Protein AF-A0A7S2JIU5-F1 (afdb_monomer_lite)

Structure (mmCIF, N/CA/C/O backbone):
data_AF-A0A7S2JIU5-F1
#
_entry.id   AF-A0A7S2JIU5-F1
#
loop_
_atom_site.group_PDB
_atom_site.id
_atom_site.type_symbol
_atom_site.label_atom_id
_atom_site.label_alt_id
_atom_site.label_comp_id
_atom_s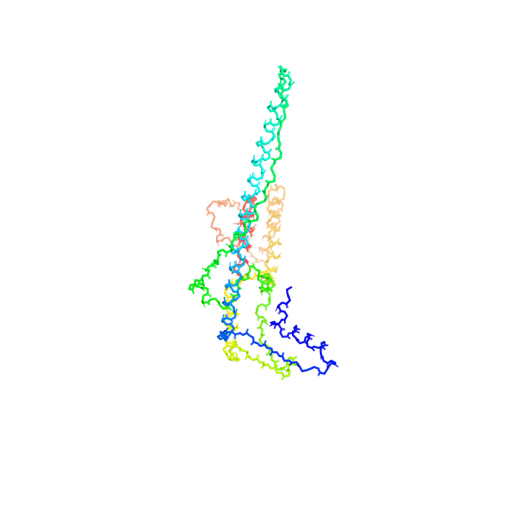ite.label_asym_id
_atom_site.label_entity_id
_atom_site.label_seq_id
_atom_site.pdbx_PDB_ins_code
_atom_site.Cartn_x
_atom_site.Cartn_y
_atom_site.Cartn_z
_atom_site.occupancy
_atom_site.B_iso_or_equiv
_atom_site.auth_seq_id
_atom_site.auth_comp_id
_atom_site.auth_asym_id
_atom_site.auth_atom_id
_atom_site.pdbx_PDB_model_num
ATOM 1 N N . PRO A 1 1 ? -0.465 -2.497 16.002 1.00 51.31 1 PRO A N 1
ATOM 2 C CA . PRO A 1 1 ? -1.568 -3.168 15.275 1.00 51.31 1 PRO A CA 1
ATOM 3 C C . PRO A 1 1 ? -1.656 -4.639 15.704 1.00 51.31 1 PRO A C 1
ATOM 5 O O . PRO A 1 1 ? -1.229 -5.542 14.991 1.00 51.31 1 PRO A O 1
ATOM 8 N N . GLU A 1 2 ? -2.151 -4.852 16.923 1.00 59.56 2 GLU A N 1
ATOM 9 C CA . GLU A 1 2 ? -2.145 -6.151 17.615 1.00 59.56 2 GLU A CA 1
ATOM 10 C C . GLU A 1 2 ? -3.069 -7.183 16.949 1.00 59.56 2 GLU A C 1
ATOM 12 O O . GLU A 1 2 ? -2.853 -8.384 17.065 1.00 59.56 2 GLU A O 1
ATOM 17 N N . MET A 1 3 ? -4.052 -6.729 16.168 1.00 79.12 3 MET A N 1
ATOM 18 C CA . MET A 1 3 ? -5.072 -7.608 15.596 1.00 79.12 3 MET A CA 1
ATOM 19 C C . MET A 1 3 ? -4.633 -8.329 14.317 1.00 79.12 3 MET A C 1
ATOM 21 O O . MET A 1 3 ? -5.208 -9.362 13.991 1.00 79.12 3 MET A O 1
ATOM 25 N N . LYS A 1 4 ? -3.604 -7.843 13.603 1.00 86.81 4 LYS A N 1
ATOM 26 C CA . LYS A 1 4 ? -3.102 -8.485 12.369 1.00 86.81 4 LYS A CA 1
ATOM 27 C C . LYS A 1 4 ? -2.598 -9.909 12.636 1.00 86.81 4 LYS A C 1
ATOM 29 O O . LYS A 1 4 ? -2.876 -10.806 11.842 1.00 86.81 4 LYS A O 1
ATOM 34 N N . ALA A 1 5 ? -1.905 -10.111 13.756 1.00 87.19 5 ALA A N 1
ATOM 35 C CA . ALA A 1 5 ? -1.299 -11.391 14.115 1.00 87.19 5 ALA A CA 1
ATOM 36 C C . ALA A 1 5 ? -2.315 -12.527 14.218 1.00 87.19 5 ALA A C 1
ATOM 38 O O . ALA A 1 5 ? -2.030 -13.657 13.831 1.00 87.19 5 ALA A O 1
ATOM 39 N N . ASN A 1 6 ? -3.539 -12.209 14.642 1.00 88.62 6 ASN A N 1
ATOM 40 C CA . ASN A 1 6 ? -4.614 -13.188 14.766 1.00 88.62 6 ASN A CA 1
ATOM 41 C C . ASN A 1 6 ? -5.085 -13.733 13.409 1.00 88.62 6 ASN A C 1
ATOM 43 O O . ASN A 1 6 ? -5.640 -14.829 13.351 1.00 88.62 6 ASN A O 1
ATOM 47 N N . TRP A 1 7 ? -4.847 -13.014 12.309 1.00 90.00 7 TRP A N 1
ATOM 48 C CA . TRP A 1 7 ? -5.290 -13.410 10.969 1.00 90.00 7 TRP A CA 1
ATOM 49 C C . TRP A 1 7 ? -4.219 -14.139 10.153 1.00 90.00 7 TRP A C 1
ATOM 51 O O . TRP A 1 7 ? -4.546 -14.743 9.131 1.00 90.00 7 TRP A O 1
ATOM 61 N N . LEU A 1 8 ? -2.957 -14.125 10.591 1.00 91.69 8 LEU A N 1
ATOM 62 C CA . LEU A 1 8 ? -1.846 -14.7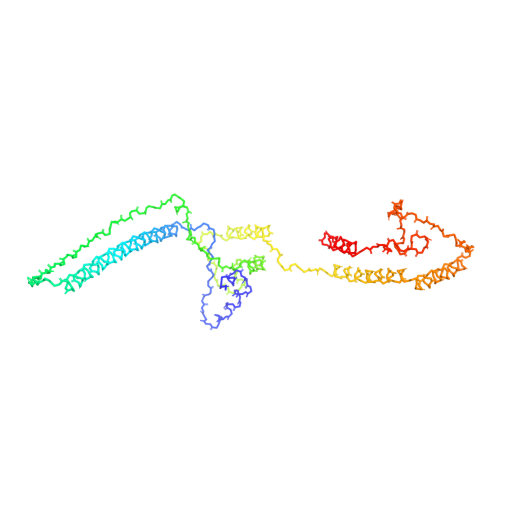61 9.883 1.00 91.69 8 LEU A CA 1
ATOM 63 C C . LEU A 1 8 ? -1.409 -16.051 10.575 1.00 91.69 8 LEU A C 1
ATOM 65 O O . LEU A 1 8 ? -0.913 -16.016 11.697 1.00 91.69 8 LEU A O 1
ATOM 69 N N . ALA A 1 9 ? -1.495 -17.178 9.866 1.00 91.94 9 ALA A N 1
ATOM 70 C CA . ALA A 1 9 ? -1.090 -18.488 10.385 1.00 91.94 9 ALA A CA 1
ATOM 71 C C . ALA A 1 9 ? 0.360 -18.512 10.904 1.00 91.94 9 ALA A C 1
ATOM 73 O O . ALA A 1 9 ? 0.642 -19.110 11.939 1.00 91.94 9 ALA A O 1
ATOM 74 N N . ALA A 1 10 ? 1.282 -17.821 10.223 1.00 91.12 10 ALA A N 1
ATOM 75 C CA . ALA A 1 10 ? 2.678 -17.730 10.651 1.00 91.12 10 ALA A CA 1
ATOM 76 C C . ALA A 1 10 ? 2.830 -17.024 12.012 1.00 91.12 10 ALA A C 1
ATOM 78 O O . ALA A 1 10 ? 3.500 -17.548 12.901 1.00 91.12 10 ALA A O 1
ATOM 79 N N . GLU A 1 11 ? 2.165 -15.876 12.195 1.00 90.69 11 GLU A N 1
ATOM 80 C CA . GLU A 1 11 ? 2.220 -15.113 13.449 1.00 90.69 11 GLU A CA 1
ATOM 81 C C . GLU A 1 11 ? 1.493 -15.864 14.582 1.00 90.69 11 GLU A C 1
ATOM 83 O O . GLU A 1 11 ? 1.980 -15.895 15.713 1.00 90.69 11 GLU A O 1
ATOM 88 N N . ARG A 1 12 ? 0.384 -16.563 14.280 1.00 91.19 12 ARG A N 1
ATOM 89 C CA . ARG A 1 12 ? -0.298 -17.442 15.247 1.00 91.19 12 ARG A CA 1
ATOM 90 C C . ARG A 1 12 ? 0.600 -18.584 15.712 1.00 91.19 12 ARG A C 1
ATOM 92 O O . ARG A 1 12 ? 0.715 -18.814 16.914 1.00 91.19 12 ARG A O 1
ATOM 99 N N . LYS A 1 13 ? 1.279 -19.269 14.791 1.00 90.44 13 LYS A N 1
ATOM 100 C CA . LYS A 1 13 ? 2.198 -20.366 15.123 1.00 90.44 13 LYS A CA 1
ATOM 101 C C . LYS A 1 13 ? 3.358 -19.895 16.005 1.00 90.44 13 LYS A C 1
ATOM 103 O O . LYS A 1 13 ? 3.706 -20.568 16.974 1.00 90.44 13 LYS A O 1
ATOM 108 N N . GLU A 1 14 ? 3.926 -18.726 15.710 1.00 90.31 14 GLU A N 1
ATOM 109 C CA . GLU A 1 14 ? 4.974 -18.118 16.538 1.00 90.31 14 GLU A CA 1
ATOM 110 C C . GLU A 1 14 ? 4.455 -17.750 17.938 1.00 90.31 14 GLU A C 1
ATOM 112 O O . GLU A 1 14 ? 5.118 -18.018 18.943 1.00 90.31 14 GLU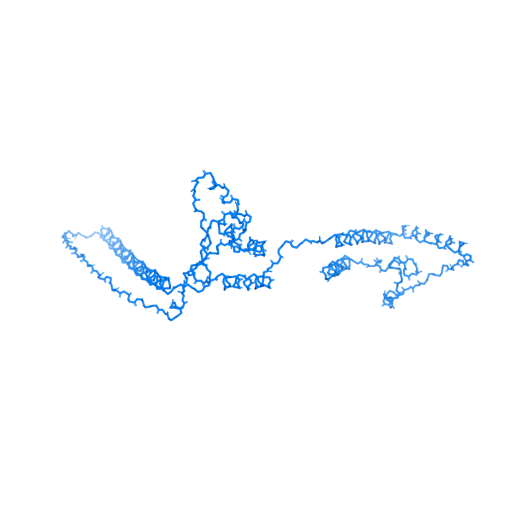 A O 1
ATOM 117 N N . ALA A 1 15 ? 3.246 -17.188 18.028 1.00 88.31 15 ALA A N 1
ATOM 118 C CA . ALA A 1 15 ? 2.618 -16.889 19.309 1.00 88.31 15 ALA A CA 1
ATOM 119 C C . ALA A 1 15 ? 2.393 -18.163 20.139 1.00 88.31 15 ALA A C 1
ATOM 121 O O . ALA A 1 15 ? 2.717 -18.180 21.326 1.00 88.31 15 ALA A O 1
ATOM 122 N N . LEU A 1 16 ? 1.917 -19.246 19.515 1.00 87.94 16 LEU A N 1
ATOM 123 C CA . LEU A 1 16 ? 1.696 -20.536 20.175 1.00 87.94 16 LEU A CA 1
ATOM 124 C C . LEU A 1 16 ? 2.987 -21.192 20.674 1.00 87.94 16 LEU A C 1
ATOM 126 O O . LEU A 1 16 ? 2.961 -21.855 21.712 1.00 87.94 16 LEU A O 1
ATOM 130 N N . ALA A 1 17 ? 4.117 -20.985 19.992 1.00 87.25 17 ALA A N 1
ATOM 131 C CA . ALA A 1 17 ? 5.406 -21.537 20.409 1.00 87.25 17 ALA A CA 1
ATOM 132 C C . ALA A 1 17 ? 5.820 -21.067 21.817 1.00 87.25 17 ALA A C 1
ATOM 134 O O . ALA A 1 17 ? 6.417 -21.832 22.574 1.00 87.25 17 ALA A O 1
ATOM 135 N N . LYS A 1 18 ? 5.426 -19.850 22.217 1.00 85.75 18 LYS A N 1
ATOM 136 C CA . LYS A 1 18 ? 5.692 -19.296 23.559 1.00 85.75 18 LYS A CA 1
ATOM 137 C C . LYS A 1 18 ? 4.944 -20.037 24.674 1.00 85.75 18 LYS A C 1
ATOM 139 O O . LYS A 1 18 ? 5.372 -19.999 25.823 1.00 85.75 18 LYS A O 1
ATOM 144 N N . PHE A 1 19 ? 3.855 -20.727 24.338 1.00 84.31 19 PHE A N 1
ATOM 145 C CA . PHE A 1 19 ? 3.012 -21.475 25.277 1.00 84.31 19 PHE A CA 1
ATOM 146 C C . PHE A 1 19 ? 3.234 -22.994 25.210 1.00 84.31 19 PHE A C 1
ATOM 148 O O . PHE A 1 19 ? 2.575 -23.746 25.922 1.00 84.31 19 PHE A O 1
ATOM 155 N N . ALA A 1 20 ? 4.166 -23.465 24.376 1.00 75.38 20 ALA A N 1
ATOM 156 C CA . ALA A 1 20 ? 4.535 -24.878 24.309 1.00 75.38 20 ALA A CA 1
ATOM 157 C C . ALA A 1 20 ? 5.123 -25.445 25.626 1.00 75.38 20 ALA A C 1
ATOM 159 O O . ALA A 1 20 ? 4.789 -26.582 25.959 1.00 75.38 20 ALA A O 1
ATOM 160 N N . PRO A 1 21 ? 5.940 -24.707 26.412 1.00 74.19 21 PRO A N 1
ATOM 161 C CA . PRO A 1 21 ? 6.558 -25.264 27.622 1.00 74.19 21 PRO A CA 1
ATOM 162 C C . PRO A 1 21 ? 5.606 -25.433 28.814 1.00 74.19 21 PRO A C 1
ATOM 164 O O . PRO A 1 21 ? 5.970 -26.061 29.802 1.00 74.19 21 PRO A O 1
ATOM 167 N N . SER A 1 22 ? 4.421 -24.826 28.772 1.00 73.06 22 SER A N 1
ATOM 168 C CA . SER A 1 22 ? 3.627 -24.534 29.970 1.00 73.06 22 SER A CA 1
ATOM 169 C C . SER A 1 22 ? 2.416 -25.445 30.186 1.00 73.06 22 SER A C 1
ATOM 171 O O . SER A 1 22 ? 1.642 -25.217 31.112 1.00 73.06 22 SER A O 1
ATOM 173 N N . GLY A 1 23 ? 2.248 -26.495 29.372 1.00 81.81 23 GLY A N 1
ATOM 174 C CA . GLY A 1 23 ? 1.181 -27.491 29.555 1.00 81.81 23 GLY A CA 1
ATOM 175 C C . GLY A 1 23 ? -0.242 -26.935 29.400 1.00 81.81 23 GLY A C 1
ATOM 176 O O . GLY A 1 23 ? -1.202 -27.574 29.827 1.00 81.81 23 GLY A O 1
ATOM 177 N N . PHE A 1 24 ? -0.397 -25.745 28.813 1.00 86.44 24 PHE A N 1
ATOM 178 C CA . PHE A 1 24 ? -1.705 -25.143 28.572 1.00 86.44 24 PHE A CA 1
ATOM 179 C C . PHE A 1 24 ? -2.415 -25.799 27.387 1.00 86.44 24 PHE A C 1
ATOM 181 O O . PHE A 1 24 ? -1.803 -26.066 26.352 1.00 86.44 24 PHE A O 1
ATOM 188 N N . LYS A 1 25 ? -3.738 -25.960 27.509 1.00 88.88 25 LYS A N 1
ATOM 189 C CA . LYS A 1 25 ? -4.613 -26.283 26.379 1.00 88.88 25 LYS A CA 1
ATOM 190 C C . LYS A 1 25 ? -4.810 -25.035 25.516 1.00 88.88 25 LYS A C 1
ATOM 192 O O . LYS A 1 25 ? -5.380 -24.040 25.966 1.00 88.88 25 LYS A O 1
ATOM 197 N N . LYS A 1 26 ? -4.375 -25.096 24.264 1.00 90.06 26 LYS A N 1
ATOM 198 C CA . LYS A 1 26 ? -4.447 -24.011 23.282 1.00 90.06 26 LYS A CA 1
ATOM 199 C C . LYS A 1 26 ? -5.743 -24.138 22.490 1.00 90.06 26 LYS A C 1
ATOM 201 O O . LYS A 1 26 ? -5.876 -25.013 21.642 1.00 90.06 26 LYS A O 1
ATOM 206 N N . THR A 1 27 ? -6.700 -23.257 22.762 1.00 90.88 27 THR A N 1
ATOM 207 C CA . THR A 1 27 ? -7.986 -23.224 22.049 1.00 90.88 27 THR A CA 1
ATOM 208 C C . THR A 1 27 ? -8.104 -21.935 21.244 1.00 90.88 27 THR A C 1
ATOM 210 O O . THR A 1 27 ? -7.972 -20.851 21.810 1.00 90.88 27 THR A O 1
ATOM 213 N N . ALA A 1 28 ? -8.366 -22.036 19.941 1.00 91.12 28 ALA A N 1
ATOM 214 C CA . ALA A 1 28 ? -8.708 -20.890 19.104 1.00 91.12 28 ALA A CA 1
ATOM 215 C C . ALA A 1 28 ? -10.224 -20.675 19.117 1.00 91.12 28 ALA A C 1
ATOM 217 O O . ALA A 1 28 ? -10.980 -21.586 18.787 1.00 91.12 28 ALA A O 1
ATOM 218 N N . MET A 1 29 ? -10.676 -19.471 19.463 1.00 90.50 29 MET A N 1
ATOM 219 C CA . MET A 1 29 ? -12.086 -19.091 19.352 1.00 90.50 29 MET A CA 1
ATOM 220 C C . MET A 1 29 ? -12.274 -18.211 18.120 1.00 90.50 29 MET A C 1
ATOM 222 O O . MET A 1 29 ? -11.677 -17.140 18.021 1.00 90.50 29 MET A O 1
ATOM 226 N N . VAL A 1 30 ? -13.108 -18.658 17.185 1.00 90.38 30 VAL A N 1
ATOM 227 C CA . VAL A 1 30 ? -13.417 -17.935 15.950 1.00 90.38 30 VAL A CA 1
ATOM 228 C C . VAL A 1 30 ? -14.796 -17.295 16.081 1.00 90.38 30 VAL A C 1
ATOM 230 O O . VAL A 1 30 ? -15.811 -17.981 16.224 1.00 90.38 30 VAL A O 1
ATOM 233 N N . LEU A 1 31 ? -14.823 -15.963 16.031 1.00 89.31 31 LEU A N 1
ATOM 234 C CA . LEU A 1 31 ? -16.038 -15.151 16.037 1.00 89.31 31 LEU A CA 1
ATOM 235 C C . LEU A 1 31 ? -16.205 -14.520 14.651 1.00 89.31 31 LEU A C 1
ATOM 237 O O . LEU A 1 31 ? -15.593 -13.497 14.350 1.00 89.31 31 LEU A O 1
ATOM 241 N N . MET A 1 32 ? -16.987 -15.163 13.783 1.00 87.56 32 MET A N 1
ATOM 242 C CA . MET A 1 32 ? -17.244 -14.692 12.422 1.00 87.56 32 MET A CA 1
ATOM 243 C C . MET A 1 32 ? -18.672 -15.036 11.990 1.00 87.56 32 MET A C 1
ATOM 245 O O . MET A 1 32 ? -19.176 -16.107 12.325 1.00 87.56 32 MET A O 1
ATOM 249 N N . GLY A 1 33 ? -19.305 -14.119 11.255 1.00 86.88 33 GLY A N 1
ATOM 250 C CA . GLY A 1 33 ? -20.694 -14.239 10.813 1.00 86.88 33 GLY A CA 1
ATOM 251 C C . GLY A 1 33 ? -21.678 -13.511 11.719 1.00 86.88 33 GLY A C 1
ATOM 252 O O . GLY A 1 33 ? -21.314 -12.553 12.406 1.00 86.88 33 GLY A O 1
ATOM 253 N N . GLU A 1 34 ? -22.937 -13.939 11.682 1.00 86.25 34 GLU A N 1
ATOM 254 C CA . GLU A 1 34 ? -23.979 -13.348 12.516 1.00 86.25 34 GLU A CA 1
ATOM 255 C C . GLU A 1 34 ? -23.802 -13.753 13.985 1.00 86.25 34 GLU A C 1
ATOM 257 O O . GLU A 1 34 ? -23.727 -14.946 14.290 1.00 86.25 34 GLU A O 1
ATOM 262 N N . PRO A 1 35 ? -23.743 -12.781 14.911 1.00 87.12 35 PRO A N 1
ATOM 263 C CA . PRO A 1 35 ? -23.592 -13.069 16.327 1.00 87.12 35 PRO A CA 1
ATOM 264 C C . PRO A 1 35 ? -24.860 -13.683 16.928 1.00 87.12 35 PRO A C 1
ATOM 266 O O . PRO A 1 35 ? -25.966 -13.489 16.423 1.00 87.12 35 PRO A O 1
ATOM 269 N N . SER A 1 36 ? -24.705 -14.358 18.068 1.00 87.38 36 SER A N 1
ATOM 270 C CA . SER A 1 36 ? -25.837 -14.887 18.834 1.00 87.38 36 SER A CA 1
ATOM 271 C C . SER A 1 36 ? -26.757 -13.772 19.345 1.00 87.38 36 SER A C 1
ATOM 273 O O . SER A 1 36 ? -26.315 -12.654 19.626 1.00 87.38 36 SER A O 1
ATOM 275 N N . ASP A 1 37 ? -28.042 -14.072 19.531 1.00 85.81 37 ASP A N 1
ATOM 276 C CA . ASP A 1 37 ? -29.022 -13.065 19.964 1.00 85.81 37 ASP A CA 1
ATOM 277 C C . ASP A 1 37 ? -28.718 -12.510 21.364 1.00 85.81 37 ASP A C 1
ATOM 279 O O . ASP A 1 37 ? -28.895 -11.319 21.617 1.00 85.81 37 ASP A O 1
ATOM 283 N N . ALA A 1 38 ? -28.136 -13.334 22.243 1.00 87.69 38 ALA A N 1
ATOM 284 C CA . ALA A 1 38 ? -27.627 -12.890 23.540 1.00 87.69 38 ALA A CA 1
ATOM 285 C C . ALA A 1 38 ? -26.535 -11.811 23.399 1.00 87.69 38 ALA A C 1
ATOM 287 O O . ALA A 1 38 ? -26.495 -10.850 24.171 1.00 87.69 38 ALA A O 1
ATOM 288 N N . TYR A 1 39 ? -25.659 -11.939 22.397 1.00 86.69 39 TYR A N 1
ATOM 289 C CA . TYR A 1 39 ? -24.643 -10.930 22.112 1.00 86.69 39 TYR A CA 1
ATOM 290 C C . TYR A 1 39 ? -25.274 -9.651 21.553 1.00 86.69 39 TYR A C 1
ATOM 292 O O . TYR A 1 39 ? -24.943 -8.563 22.025 1.00 86.69 39 TYR A O 1
ATOM 300 N N . LYS A 1 40 ? -26.227 -9.767 20.616 1.00 87.19 40 LYS A N 1
ATOM 301 C CA . LYS A 1 40 ? -26.961 -8.611 20.067 1.00 87.19 40 LYS A CA 1
ATOM 302 C C . LYS A 1 40 ? -27.644 -7.807 21.178 1.00 87.19 40 LYS A C 1
ATOM 304 O O . LYS A 1 40 ? -27.432 -6.599 21.264 1.00 87.19 40 LYS A O 1
ATOM 309 N N . ALA A 1 41 ? -28.358 -8.478 22.084 1.00 87.06 41 ALA A N 1
ATOM 310 C CA . ALA A 1 41 ? -29.020 -7.839 23.223 1.00 87.06 41 ALA A CA 1
ATOM 311 C C . ALA A 1 41 ? -28.023 -7.129 24.157 1.00 87.06 41 ALA A C 1
ATOM 313 O O . ALA A 1 41 ? -28.257 -5.995 24.583 1.00 87.06 41 ALA A O 1
ATOM 314 N N . LYS A 1 42 ? -26.867 -7.753 24.431 1.00 87.81 42 LYS A N 1
ATOM 315 C CA . LYS A 1 42 ? -25.800 -7.138 25.237 1.00 87.81 42 LYS A CA 1
ATOM 316 C C . LYS A 1 42 ? -25.258 -5.860 24.590 1.00 87.81 42 LYS A C 1
ATOM 318 O O . LYS A 1 42 ? -25.062 -4.864 25.284 1.00 87.81 42 LYS A O 1
ATOM 323 N N . ILE A 1 43 ? -25.010 -5.876 23.280 1.00 86.12 43 ILE A N 1
ATOM 324 C CA . ILE A 1 43 ? -24.502 -4.702 22.558 1.00 86.12 43 ILE A CA 1
ATOM 325 C C . ILE A 1 43 ? -25.542 -3.583 22.521 1.00 86.12 43 ILE A C 1
ATOM 327 O O . ILE A 1 43 ? -25.197 -2.441 22.817 1.00 86.12 43 ILE A O 1
ATOM 331 N N . GLN A 1 44 ? -26.809 -3.899 22.253 1.00 84.88 44 GLN A N 1
ATOM 332 C CA . GLN A 1 44 ? -27.901 -2.921 22.290 1.00 84.88 44 GLN A CA 1
ATOM 333 C C . GLN A 1 44 ? -28.033 -2.271 23.677 1.00 84.88 44 GLN A C 1
ATOM 335 O O . GLN A 1 44 ? -28.147 -1.049 23.774 1.00 84.88 44 GLN A O 1
ATOM 340 N N . GLY A 1 45 ? -27.913 -3.054 24.757 1.00 86.69 45 GLY A N 1
ATOM 341 C CA . GLY A 1 45 ? -27.882 -2.530 26.126 1.00 86.69 45 GLY A CA 1
ATOM 342 C C . GLY A 1 45 ? -26.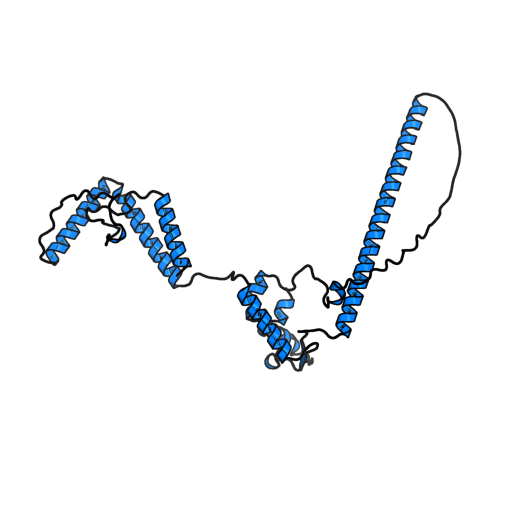701 -1.586 26.389 1.00 86.69 45 GLY A C 1
ATOM 343 O O . GLY A 1 45 ? -26.869 -0.539 27.013 1.00 86.69 45 GLY A O 1
ATOM 344 N N . LEU A 1 46 ? -25.512 -1.902 25.864 1.00 86.62 46 LEU A N 1
ATOM 345 C CA . LEU A 1 46 ? -24.337 -1.027 25.974 1.00 86.62 46 LEU A CA 1
ATOM 346 C C . LEU A 1 46 ? -24.476 0.261 25.151 1.00 86.62 46 LEU A C 1
ATOM 348 O O . LEU A 1 46 ? -24.021 1.313 25.597 1.00 86.62 46 LEU A O 1
ATOM 352 N N . ILE A 1 47 ? -25.093 0.199 23.968 1.00 85.69 47 ILE A N 1
ATOM 353 C CA . ILE A 1 47 ? -25.370 1.380 23.134 1.00 85.69 47 ILE A CA 1
ATOM 354 C C . ILE A 1 47 ? -26.358 2.306 23.850 1.00 85.69 47 ILE A C 1
ATOM 356 O O . ILE A 1 47 ? -26.106 3.508 23.937 1.00 85.69 47 ILE A O 1
ATOM 360 N N . LEU A 1 48 ? -27.427 1.751 24.431 1.00 85.19 48 LEU A N 1
ATOM 361 C CA . LEU A 1 48 ? -28.370 2.502 25.265 1.00 85.19 48 LEU A CA 1
ATOM 362 C C . LEU A 1 48 ? -27.672 3.188 26.441 1.00 85.19 48 LEU A C 1
ATOM 364 O O . LEU A 1 48 ? -27.883 4.377 26.668 1.00 85.19 48 LEU A O 1
ATOM 368 N N . ALA A 1 49 ? -26.824 2.462 27.171 1.00 86.94 49 ALA A N 1
ATOM 369 C CA . ALA A 1 49 ? -26.089 3.017 28.304 1.00 86.94 49 ALA A CA 1
ATOM 370 C C . ALA A 1 49 ? -25.134 4.148 27.877 1.00 86.94 49 ALA A C 1
ATOM 372 O O . ALA A 1 49 ? -25.108 5.200 28.510 1.00 86.94 49 ALA A O 1
ATOM 373 N N . ASP A 1 50 ? -24.398 3.974 26.773 1.00 86.31 50 ASP A N 1
ATOM 374 C CA . ASP A 1 50 ? -23.499 5.001 26.222 1.00 86.31 50 ASP A CA 1
ATOM 375 C C . ASP A 1 50 ? -24.265 6.256 25.787 1.00 86.31 50 ASP A C 1
ATOM 377 O O . ASP A 1 50 ? -23.803 7.378 25.993 1.00 86.31 50 ASP A O 1
ATOM 381 N N . LYS A 1 51 ? -25.458 6.074 25.213 1.00 84.00 51 LYS A N 1
ATOM 382 C CA . LYS A 1 51 ? -26.350 7.170 24.837 1.00 84.00 51 LYS A CA 1
ATOM 383 C C . LYS A 1 51 ? -26.887 7.928 26.038 1.00 84.00 51 LYS A C 1
ATOM 385 O O . LYS A 1 51 ? -26.811 9.155 26.037 1.00 84.00 51 LYS A O 1
ATOM 390 N N . LYS A 1 52 ? -27.384 7.218 27.054 1.00 87.38 52 LYS A N 1
ATOM 391 C CA . LYS A 1 52 ? -27.833 7.830 28.312 1.00 87.38 52 LYS A CA 1
ATOM 392 C C . LYS A 1 52 ? -26.695 8.615 28.961 1.00 87.38 52 LYS A C 1
ATOM 394 O O . LYS A 1 52 ? -26.846 9.807 29.196 1.00 87.38 52 LYS A O 1
ATOM 399 N N . ALA A 1 53 ? -25.511 8.013 29.081 1.00 86.50 53 ALA A N 1
ATOM 400 C CA . ALA A 1 53 ? -24.331 8.679 29.630 1.00 86.50 53 ALA A CA 1
ATOM 401 C C . ALA A 1 53 ? -23.905 9.919 28.819 1.00 86.50 53 ALA A C 1
ATOM 403 O O . ALA A 1 53 ? -23.531 10.940 29.395 1.00 86.50 53 ALA A O 1
ATOM 404 N N . LYS A 1 54 ? -23.976 9.876 27.481 1.00 86.50 54 LYS A N 1
ATOM 405 C CA . LYS A 1 54 ? -23.696 11.045 26.626 1.00 86.50 54 LYS A CA 1
ATOM 406 C C . LYS A 1 54 ? -24.746 12.142 26.773 1.00 86.50 54 LYS A C 1
ATOM 408 O O . LYS A 1 54 ? -24.374 13.315 26.789 1.00 86.50 54 LYS A O 1
ATOM 413 N N . ALA A 1 55 ? -26.023 11.782 26.876 1.00 84.69 55 ALA A N 1
ATOM 414 C CA . ALA A 1 55 ? -27.111 12.731 27.082 1.00 84.69 55 ALA A CA 1
ATOM 415 C C . ALA A 1 55 ? -26.992 13.411 28.456 1.00 84.69 55 ALA A C 1
ATOM 417 O O . ALA A 1 55 ? -27.011 14.639 28.527 1.00 84.69 55 ALA A O 1
ATOM 418 N N . GLU A 1 56 ? -26.741 12.639 29.513 1.00 88.50 56 GLU A N 1
ATOM 419 C CA . GLU A 1 56 ? -26.476 13.142 30.866 1.00 88.50 56 GLU A CA 1
ATOM 420 C C . GLU A 1 56 ? -25.220 14.022 30.913 1.00 88.50 56 GLU A C 1
ATOM 422 O O . GLU A 1 56 ? -25.245 15.114 31.479 1.00 88.50 56 GLU A O 1
ATOM 427 N N . ALA A 1 57 ? -24.120 13.614 30.270 1.00 86.00 57 ALA A N 1
ATOM 428 C CA . ALA A 1 57 ? -22.900 14.417 30.208 1.00 86.00 57 ALA A CA 1
ATOM 429 C C . ALA A 1 57 ? -23.103 15.730 29.433 1.00 86.00 57 ALA A C 1
ATOM 431 O O . ALA A 1 57 ? -22.568 16.770 29.827 1.00 86.00 57 ALA A O 1
ATOM 432 N N . ALA A 1 58 ? -23.883 15.710 28.348 1.00 88.38 58 ALA A N 1
ATOM 433 C CA . ALA A 1 58 ? -24.234 16.909 27.593 1.00 88.38 58 ALA A CA 1
ATOM 434 C C . ALA A 1 58 ? -25.144 17.843 28.404 1.00 88.38 58 ALA A C 1
ATOM 436 O O . ALA A 1 58 ? -24.901 19.051 28.415 1.00 88.38 58 ALA A O 1
ATOM 437 N N . ALA A 1 59 ? -26.134 17.297 29.116 1.00 86.25 59 ALA A N 1
ATOM 438 C CA . ALA A 1 59 ? -26.997 18.049 30.023 1.00 86.25 59 ALA A CA 1
ATOM 4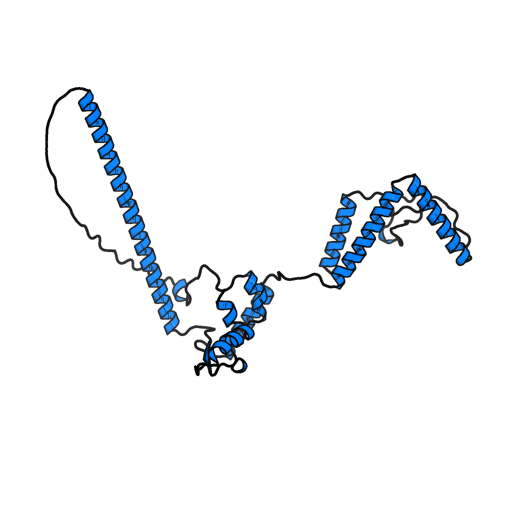39 C C . ALA A 1 59 ? -26.180 18.682 31.159 1.00 86.25 59 ALA A C 1
ATOM 441 O O . ALA A 1 59 ? -26.232 19.894 31.352 1.00 86.25 59 ALA A O 1
ATOM 442 N N . LYS A 1 60 ? -25.307 17.904 31.812 1.00 89.38 60 LYS A N 1
ATOM 443 C CA . LYS A 1 60 ? -24.399 18.398 32.855 1.00 89.38 60 LYS A CA 1
ATOM 444 C C . LYS A 1 60 ? -23.465 19.489 32.330 1.00 89.38 60 LYS A C 1
ATOM 446 O O . LYS A 1 60 ? -23.232 20.480 33.013 1.00 89.38 60 LYS A O 1
ATOM 451 N N . LYS A 1 61 ? -22.934 19.347 31.110 1.00 88.00 61 LYS A N 1
ATOM 452 C CA . LYS A 1 61 ? -22.077 20.371 30.488 1.00 88.00 61 LYS A CA 1
ATOM 453 C C . LYS A 1 61 ? -22.844 21.663 30.197 1.00 88.00 61 LYS A C 1
ATOM 455 O O . LYS A 1 61 ? -22.296 22.734 30.441 1.00 88.00 61 LYS A O 1
ATOM 460 N N . LYS A 1 62 ? -24.086 21.572 29.711 1.00 87.75 62 LYS A N 1
ATOM 461 C CA . LYS A 1 62 ? -24.956 22.741 29.500 1.00 87.75 62 LYS A CA 1
ATOM 462 C C . LYS A 1 62 ? -25.292 23.432 30.821 1.00 87.75 62 LYS A C 1
ATOM 464 O O . LYS A 1 62 ? -25.080 24.635 30.919 1.00 87.75 62 LYS A O 1
ATOM 469 N N . ALA A 1 63 ? -25.680 22.670 31.845 1.00 89.50 63 ALA A N 1
ATOM 470 C CA . ALA A 1 63 ? -25.950 23.195 33.183 1.00 89.50 63 ALA A CA 1
ATOM 471 C C . ALA A 1 63 ? -24.724 23.917 33.773 1.00 89.50 63 ALA A C 1
ATOM 473 O O . ALA A 1 63 ? -24.823 25.070 34.184 1.00 89.50 63 ALA A O 1
ATOM 474 N N . MET A 1 64 ? -23.535 23.302 33.708 1.00 84.56 64 MET A N 1
ATOM 475 C CA . MET A 1 64 ? -22.286 23.937 34.154 1.00 84.56 64 MET A CA 1
ATOM 476 C C . MET A 1 64 ? -21.935 25.200 33.343 1.00 84.56 64 MET A C 1
ATOM 478 O O . MET A 1 64 ? -21.378 26.154 33.886 1.00 84.56 64 MET A O 1
ATOM 482 N N . GLU A 1 65 ? -22.230 25.238 32.039 1.00 86.94 65 GLU A N 1
ATOM 483 C CA . GLU A 1 65 ? -21.980 26.421 31.207 1.00 86.94 65 GLU A CA 1
ATOM 484 C C . GLU A 1 65 ? -22.945 27.574 31.528 1.00 86.94 65 GLU A C 1
ATOM 486 O O . GLU A 1 65 ? -22.521 28.733 31.566 1.00 86.94 65 GLU A O 1
ATOM 491 N N . GLU A 1 66 ? -24.217 27.270 31.780 1.00 87.94 66 GLU A N 1
ATOM 492 C CA . GLU A 1 66 ? -25.232 28.241 32.198 1.00 87.94 66 GLU A CA 1
ATOM 493 C C . GLU A 1 66 ? -24.951 28.792 33.596 1.00 87.94 66 GLU A C 1
ATOM 495 O O . GLU A 1 66 ? -24.993 30.008 33.795 1.00 87.94 66 GLU A O 1
ATOM 500 N N . GLU A 1 67 ? -24.569 27.933 34.541 1.00 90.38 67 GLU A N 1
ATOM 501 C CA . GLU A 1 67 ? -24.161 28.351 35.881 1.00 90.38 67 GLU A CA 1
ATOM 502 C C . GLU A 1 67 ? -22.933 29.271 35.822 1.00 90.38 67 GLU A C 1
ATOM 504 O O . GLU A 1 67 ? -22.922 30.357 36.409 1.00 90.38 67 GLU A O 1
ATOM 509 N N . ARG A 1 68 ? -21.926 28.917 35.011 1.00 89.75 68 ARG A N 1
ATOM 510 C CA . ARG A 1 68 ? -20.748 29.768 34.788 1.00 89.75 68 ARG A CA 1
ATOM 511 C C . ARG A 1 68 ? -21.120 31.125 34.180 1.00 89.75 68 ARG A C 1
ATOM 513 O O . ARG A 1 68 ? -20.528 32.135 34.560 1.00 89.75 68 ARG A O 1
ATOM 520 N N . LYS A 1 69 ? -22.082 31.181 33.247 1.00 91.81 69 LYS A N 1
ATOM 521 C CA . LYS A 1 69 ? -22.576 32.449 32.670 1.00 91.81 69 LYS A CA 1
ATOM 522 C C . LYS A 1 69 ? -23.257 33.318 33.732 1.00 91.81 69 LYS A C 1
ATOM 524 O O . LYS A 1 69 ? -22.921 34.499 33.824 1.00 91.81 69 LYS A O 1
ATOM 529 N N . LYS A 1 70 ? -24.119 32.734 34.573 1.00 92.06 70 LYS A N 1
ATOM 530 C CA . LYS A 1 70 ? -24.788 33.437 35.684 1.00 92.06 70 LYS A CA 1
ATOM 531 C C . LYS A 1 70 ? -23.777 34.002 36.693 1.00 92.06 70 LYS A C 1
ATOM 533 O O . LYS A 1 70 ? -23.837 35.188 37.009 1.00 92.06 70 LYS A O 1
ATOM 538 N N . GLN A 1 71 ? -22.781 33.211 37.107 1.00 86.56 71 GLN A N 1
ATOM 539 C CA . GLN A 1 71 ? -21.734 33.664 38.037 1.00 86.56 71 GLN A CA 1
ATOM 540 C C . GLN A 1 71 ? -20.880 34.813 37.467 1.00 86.56 71 GLN A C 1
ATOM 542 O O . GLN A 1 71 ? -20.486 35.726 38.197 1.00 86.56 71 GLN A O 1
ATOM 547 N N . VAL A 1 72 ? -20.584 34.800 36.162 1.00 86.56 72 VAL A N 1
ATOM 548 C CA . VAL A 1 72 ? -19.847 35.893 35.501 1.00 86.56 72 VAL A CA 1
ATOM 549 C C . VAL A 1 72 ? -20.691 37.168 35.425 1.00 86.56 72 VAL A C 1
ATOM 551 O O . VAL A 1 72 ? -20.162 38.257 35.659 1.00 86.56 72 VAL A O 1
ATOM 554 N N . GLU A 1 73 ? -21.989 37.058 35.135 1.00 88.94 73 GLU A N 1
ATOM 555 C CA . GLU A 1 73 ? -22.892 38.212 35.099 1.00 88.94 73 GLU A CA 1
ATOM 556 C C . GLU A 1 73 ? -23.081 38.833 36.491 1.00 88.94 73 GLU A C 1
ATOM 558 O O . GLU A 1 73 ? -22.999 40.053 36.637 1.00 88.94 73 GLU A O 1
ATOM 563 N N . GLU A 1 74 ? -23.241 38.009 37.529 1.00 89.25 74 GLU A N 1
ATOM 564 C CA . GLU A 1 74 ? -23.348 38.474 38.914 1.00 89.25 74 GLU A CA 1
ATOM 565 C C . GLU A 1 74 ? -22.057 39.168 39.378 1.00 89.25 74 GLU A C 1
ATOM 567 O O . GLU A 1 74 ? -22.104 40.271 39.927 1.00 89.25 74 GLU A O 1
ATOM 572 N N . ARG A 1 75 ? -20.881 38.592 39.080 1.00 87.88 75 ARG A N 1
ATOM 573 C CA . ARG A 1 75 ? -19.585 39.243 39.352 1.00 87.88 75 ARG A CA 1
ATOM 574 C C . ARG A 1 75 ? -19.434 40.566 38.601 1.00 87.88 75 ARG A C 1
ATOM 576 O O . ARG A 1 75 ? -18.875 41.510 39.155 1.00 87.88 75 ARG A O 1
ATOM 583 N N . ARG A 1 76 ? -19.941 40.663 37.367 1.00 88.25 76 ARG A N 1
ATOM 584 C CA . ARG A 1 76 ? -19.918 41.905 36.580 1.00 88.25 76 ARG A CA 1
ATOM 585 C C . ARG A 1 76 ? -20.830 42.976 37.183 1.00 88.25 76 ARG A C 1
ATOM 587 O O . ARG A 1 76 ? -20.397 44.122 37.273 1.00 88.25 76 ARG A O 1
ATOM 594 N N . LYS A 1 77 ? -22.037 42.611 37.633 1.00 89.75 77 LYS A N 1
ATOM 595 C CA . LYS A 1 77 ? -22.960 43.527 38.330 1.00 89.75 77 LYS A CA 1
ATOM 596 C C . LYS A 1 77 ? -22.357 44.030 39.644 1.00 89.75 77 LYS A C 1
ATOM 598 O O . LYS A 1 77 ? -22.256 45.239 39.825 1.00 89.75 77 LYS A O 1
ATOM 603 N N . LYS A 1 78 ? -21.818 43.131 40.479 1.00 88.25 78 LYS A N 1
ATOM 604 C CA . LYS A 1 78 ? -21.117 43.501 41.726 1.00 88.25 78 LYS A CA 1
ATOM 605 C C . LYS A 1 78 ? -19.905 44.405 41.472 1.00 88.25 78 LYS A C 1
ATOM 607 O O . LYS A 1 78 ? -19.691 45.368 42.203 1.00 88.25 78 LYS A O 1
ATOM 612 N N . ALA A 1 79 ? -19.126 44.148 40.418 1.00 82.88 79 ALA A N 1
ATOM 613 C CA . ALA A 1 79 ? -18.001 45.007 40.043 1.00 82.88 79 ALA A CA 1
ATOM 614 C C . ALA A 1 79 ? -18.449 46.398 39.553 1.00 82.88 79 ALA A C 1
ATOM 616 O O . ALA A 1 79 ? -17.790 47.395 39.851 1.00 82.88 79 ALA A O 1
ATOM 617 N N . GLU A 1 80 ? -19.563 46.493 38.819 1.00 81.88 80 GLU A N 1
ATOM 618 C CA . GLU A 1 80 ? -20.124 47.775 38.376 1.00 81.88 80 GLU A CA 1
ATOM 619 C C . GLU A 1 80 ? -20.696 48.584 39.549 1.00 81.88 80 GLU A C 1
ATOM 621 O O . GLU A 1 80 ? -20.449 49.789 39.637 1.00 81.88 80 GLU A O 1
ATOM 626 N N . GLU A 1 81 ? -21.395 47.933 40.478 1.00 81.25 81 GLU A N 1
ATOM 627 C CA . GLU A 1 81 ? -21.899 48.553 41.708 1.00 81.25 81 GLU A CA 1
ATOM 628 C C . GLU A 1 81 ? -20.763 49.024 42.618 1.00 81.25 81 GLU A C 1
ATOM 630 O O . GLU A 1 81 ? -20.780 50.174 43.054 1.00 81.25 81 GLU A O 1
ATOM 635 N N . ALA A 1 82 ? -19.717 48.214 42.815 1.00 81.69 82 ALA A N 1
ATOM 636 C CA . ALA A 1 82 ? -18.519 48.628 43.547 1.00 81.69 82 ALA A CA 1
ATOM 637 C C . ALA A 1 82 ? -17.829 49.832 42.880 1.00 81.69 82 ALA A C 1
ATOM 639 O O . ALA A 1 82 ? -17.379 50.754 43.563 1.00 81.69 82 ALA A O 1
ATOM 640 N N . ARG A 1 83 ? -17.797 49.881 41.540 1.00 79.38 83 ARG A N 1
ATOM 641 C CA . ARG A 1 83 ? -17.230 51.012 40.789 1.00 79.38 83 ARG A CA 1
ATOM 642 C C . ARG A 1 83 ? -18.098 52.272 40.886 1.00 79.38 83 ARG A C 1
ATOM 644 O O . ARG A 1 83 ? -17.547 53.368 40.974 1.00 79.38 83 ARG A O 1
ATOM 651 N N . LYS A 1 84 ? -19.432 52.145 40.910 1.00 77.94 84 LYS A N 1
ATOM 652 C CA . LYS A 1 84 ? -20.367 53.263 41.160 1.00 77.94 84 LYS A CA 1
ATOM 653 C C . LYS A 1 84 ? -20.295 53.754 42.610 1.00 77.94 84 LYS A C 1
ATOM 655 O O . LYS A 1 84 ? -20.279 54.962 42.823 1.00 77.94 84 LYS A O 1
ATOM 660 N N . GLY A 1 85 ? -20.181 52.850 43.583 1.00 74.31 85 GLY A N 1
ATOM 661 C CA . GLY A 1 85 ? -19.989 53.174 45.001 1.00 74.31 85 GLY A CA 1
ATOM 662 C C . GLY A 1 85 ? -18.655 53.872 45.274 1.00 74.31 85 GLY A C 1
ATOM 663 O O . GLY A 1 85 ? -18.622 54.875 45.982 1.00 74.31 85 GLY A O 1
ATOM 664 N N . ALA A 1 86 ? -17.567 53.425 44.638 1.00 70.06 86 ALA A N 1
ATOM 665 C CA . ALA A 1 86 ? -16.270 54.105 44.698 1.00 70.06 86 ALA A CA 1
ATOM 666 C C . ALA A 1 86 ? -16.308 55.499 44.047 1.00 70.06 86 ALA A C 1
ATOM 668 O O . ALA A 1 86 ? -15.667 56.423 44.538 1.00 70.06 86 ALA A O 1
ATOM 669 N N . LYS A 1 87 ? -17.097 55.674 42.975 1.00 63.16 87 LYS A N 1
ATOM 670 C CA . LYS A 1 87 ? -17.294 56.981 42.334 1.00 63.16 87 LYS A CA 1
ATOM 671 C C . LYS A 1 87 ? -18.130 57.929 43.205 1.00 63.16 87 LYS A C 1
ATOM 673 O O . LYS A 1 87 ? -17.749 59.080 43.337 1.00 63.16 87 LYS A O 1
ATOM 678 N N . LYS A 1 88 ? -19.181 57.434 43.877 1.00 58.16 88 LYS A N 1
ATOM 679 C CA . LYS A 1 88 ? -19.961 58.209 44.865 1.00 58.16 88 LYS A CA 1
ATOM 680 C C . LYS A 1 88 ? -19.146 58.594 46.108 1.00 58.16 88 LYS A C 1
ATOM 682 O O . LYS A 1 88 ? -19.282 59.712 46.580 1.00 58.16 88 LYS A O 1
ATOM 687 N N . LYS A 1 89 ? -18.242 57.732 46.597 1.00 55.78 89 LYS A N 1
ATOM 688 C CA . LYS A 1 89 ? -17.314 58.088 47.693 1.00 55.78 89 LYS A CA 1
ATOM 689 C C . LYS A 1 89 ? -16.283 59.158 47.309 1.00 55.78 89 LYS A C 1
ATOM 691 O O . LYS A 1 89 ? -15.776 59.830 48.197 1.00 55.78 89 LYS A O 1
ATOM 696 N N . ASN A 1 90 ? -15.990 59.336 46.020 1.00 53.03 90 ASN A N 1
ATOM 697 C CA . ASN A 1 90 ? -15.095 60.390 45.534 1.00 53.03 90 ASN A CA 1
ATOM 698 C C . ASN A 1 90 ? -15.820 61.734 45.273 1.00 53.03 90 ASN A C 1
ATOM 700 O O . ASN A 1 90 ? -15.146 62.730 45.044 1.00 53.03 90 ASN A O 1
ATOM 704 N N . ASP A 1 91 ? -17.161 61.757 45.324 1.00 49.19 91 ASP A N 1
ATOM 705 C CA . ASP A 1 91 ? -18.026 62.945 45.157 1.00 49.19 91 ASP A CA 1
ATOM 706 C C . ASP A 1 91 ? -18.681 63.423 46.479 1.00 49.19 91 ASP A C 1
ATOM 708 O O . ASP A 1 91 ? -19.460 64.368 46.469 1.00 49.19 91 ASP A O 1
ATOM 712 N N . GLY A 1 92 ? -18.337 62.828 47.631 1.00 47.84 92 GLY A N 1
ATOM 713 C CA . GLY A 1 92 ? -18.631 63.384 48.961 1.00 47.84 92 GLY A CA 1
ATOM 714 C C . GLY A 1 92 ? -20.111 63.462 49.360 1.00 47.84 92 GLY A C 1
ATOM 715 O O . GLY A 1 92 ? -20.662 64.551 49.458 1.00 47.84 92 GLY A O 1
ATOM 716 N N . GLU A 1 93 ? -20.726 62.326 49.703 1.00 38.25 93 GLU A N 1
ATOM 717 C CA . GLU A 1 93 ? -21.938 62.292 50.541 1.00 38.25 93 GLU A CA 1
ATOM 718 C C . GLU A 1 93 ? -21.948 61.000 51.388 1.00 38.25 93 GLU A C 1
ATOM 720 O O . GLU A 1 93 ? -21.774 59.897 50.859 1.00 38.25 93 GLU A O 1
ATOM 725 N N . GLU A 1 94 ? -22.044 61.151 52.714 1.00 41.81 94 GLU A N 1
ATOM 726 C CA . GLU A 1 94 ? -21.962 60.094 53.738 1.00 41.81 94 GLU A CA 1
ATOM 727 C C . GLU A 1 94 ? -23.247 59.256 53.855 1.00 41.81 94 GLU A C 1
ATOM 729 O O . GLU A 1 94 ? -24.357 59.766 53.727 1.00 41.81 94 GLU A O 1
ATOM 734 N N . GLY A 1 95 ? -23.087 57.971 54.195 1.00 30.42 95 GLY A N 1
ATOM 735 C CA . GLY A 1 95 ? -24.172 57.095 54.648 1.00 30.42 95 GLY A CA 1
ATOM 736 C C . GLY A 1 95 ? -23.722 55.643 54.870 1.00 30.42 95 GLY A C 1
ATOM 737 O O . GLY A 1 95 ? -23.519 54.902 53.909 1.00 30.42 95 GLY A O 1
ATOM 738 N N . GLU A 1 96 ? -23.552 55.251 56.137 1.00 33.09 96 GLU A N 1
ATOM 739 C CA . GLU A 1 96 ? -23.490 53.862 56.647 1.00 33.09 96 GLU A CA 1
ATOM 740 C C . GLU A 1 96 ? -24.921 53.287 56.870 1.00 33.09 96 GLU A C 1
ATOM 742 O O . GLU A 1 96 ? -25.887 54.036 56.725 1.00 33.09 96 GLU A O 1
ATOM 747 N N . PRO A 1 97 ? -25.116 52.070 57.427 1.00 55.81 97 PRO A N 1
ATOM 748 C CA . PRO A 1 97 ? -24.728 50.712 57.001 1.00 55.81 97 PRO A CA 1
ATOM 749 C C . PRO A 1 97 ? -25.965 49.758 56.979 1.00 55.81 97 PRO A C 1
ATOM 751 O O . PRO A 1 97 ? -27.024 50.132 57.465 1.00 55.81 97 PRO A O 1
ATOM 754 N N . ALA A 1 98 ? -25.855 48.528 56.450 1.00 26.45 98 ALA A N 1
ATOM 755 C CA . ALA A 1 98 ? -26.736 47.354 56.708 1.00 26.45 98 ALA A CA 1
ATOM 756 C C . ALA A 1 98 ? -26.375 46.232 55.711 1.00 26.45 98 ALA A C 1
ATOM 758 O O . ALA A 1 98 ? -25.968 46.537 54.594 1.00 26.45 98 ALA A O 1
ATOM 759 N N . GLU A 1 99 ? -26.558 44.931 55.911 1.00 25.84 99 GLU A N 1
ATOM 760 C CA . GLU A 1 99 ? -26.786 43.987 57.016 1.00 25.84 99 GLU A CA 1
ATOM 761 C C . GLU A 1 99 ? -26.860 42.614 56.289 1.00 25.84 99 GLU A C 1
ATOM 763 O O . GLU A 1 99 ? -27.069 42.557 55.072 1.00 25.84 99 GLU A O 1
ATOM 768 N N . GLU A 1 100 ? -26.607 41.519 57.000 1.00 36.41 100 GLU A N 1
ATOM 769 C CA . GLU A 1 100 ? -26.605 40.126 56.530 1.00 36.41 100 GLU A CA 1
ATOM 770 C C . GLU A 1 100 ? -27.779 39.695 55.630 1.00 36.41 100 GLU A C 1
ATOM 772 O O . GLU A 1 100 ? -28.922 40.112 55.806 1.00 36.41 100 GLU A O 1
ATOM 777 N N . LYS A 1 101 ? -27.506 38.704 54.766 1.00 27.20 101 LYS A N 1
ATOM 778 C CA . LYS A 1 101 ? -28.456 37.615 54.495 1.00 27.20 101 LYS A CA 1
ATOM 779 C C . LYS A 1 101 ? -27.739 36.322 54.097 1.00 27.20 101 LYS A C 1
ATOM 781 O O . LYS A 1 101 ? -27.179 36.217 53.005 1.00 27.20 101 LYS A O 1
ATOM 786 N N . GLU A 1 102 ? -27.779 35.350 55.010 1.00 33.56 102 GLU A N 1
ATOM 787 C CA . GLU A 1 102 ? -27.836 33.925 54.682 1.00 33.56 102 GLU A CA 1
ATOM 788 C C . GLU A 1 102 ? -29.022 33.657 53.744 1.00 33.56 102 GLU A C 1
ATOM 790 O O . GLU A 1 102 ? -30.090 34.233 53.928 1.00 33.56 102 GLU A O 1
ATOM 795 N N . GLU A 1 103 ? -28.841 32.757 52.776 1.00 25.20 103 GLU A N 1
ATOM 796 C CA . GLU A 1 103 ? -29.721 31.596 52.567 1.00 25.20 103 GLU A CA 1
ATOM 797 C C . GLU A 1 103 ? -29.181 30.750 51.405 1.00 25.20 103 GLU A C 1
ATOM 799 O O . GLU A 1 103 ? -29.072 31.197 50.263 1.00 25.20 103 GLU A O 1
ATOM 804 N N . ALA A 1 104 ? -28.839 29.498 51.708 1.00 36.34 104 ALA A N 1
ATOM 805 C CA . ALA A 1 104 ? -28.794 28.439 50.712 1.00 36.34 104 ALA A CA 1
ATOM 806 C C . ALA A 1 104 ? -30.235 28.016 50.385 1.00 36.34 104 ALA A C 1
ATOM 808 O O . ALA A 1 104 ? -31.055 27.898 51.295 1.00 36.34 104 ALA A O 1
ATOM 809 N N . PRO A 1 105 ? -30.519 27.657 49.126 1.00 31.44 105 PRO A N 1
ATOM 810 C CA . PRO A 1 105 ? -31.072 26.320 48.930 1.00 31.44 105 PRO A CA 1
ATOM 811 C C . PRO A 1 105 ? -30.218 25.496 47.965 1.00 31.44 105 PRO A C 1
ATOM 813 O O . PRO A 1 105 ? -29.922 25.898 46.842 1.00 31.44 105 PRO A O 1
ATOM 816 N N . LYS A 1 106 ? -29.872 24.285 48.417 1.00 40.50 106 LYS A N 1
ATOM 817 C CA . LYS A 1 106 ? -29.701 23.129 47.538 1.00 40.50 106 LYS A CA 1
ATOM 818 C C . LYS A 1 106 ? -31.028 22.917 46.814 1.00 40.50 106 LYS A C 1
ATOM 820 O O . LYS A 1 106 ? -32.016 22.613 47.475 1.00 40.50 106 LYS A O 1
ATOM 825 N N . GLU A 1 107 ? -31.032 23.000 45.494 1.00 27.78 107 GLU A N 1
ATOM 826 C CA . GLU A 1 107 ? -32.101 22.421 44.689 1.00 27.78 107 GLU A CA 1
ATOM 827 C C . GLU A 1 107 ? -31.489 21.260 43.902 1.00 27.78 107 GLU A C 1
ATOM 829 O O . GLU A 1 107 ? -30.729 21.432 42.949 1.00 27.78 107 GLU A O 1
ATOM 834 N N . GLU A 1 108 ? -31.731 20.052 44.413 1.00 37.91 108 GLU A N 1
ATOM 835 C CA . GLU A 1 108 ? -31.579 18.808 43.670 1.00 37.91 108 GLU A CA 1
ATOM 836 C C . GLU A 1 108 ? -32.585 18.842 42.512 1.00 37.91 108 GLU A C 1
ATOM 838 O O . GLU A 1 108 ? -33.710 18.354 42.632 1.00 37.91 108 GLU A O 1
ATOM 843 N N . GLU A 1 109 ? -32.199 19.428 41.378 1.00 35.56 109 GLU A N 1
ATOM 844 C CA . GLU A 1 109 ? -32.898 19.163 40.125 1.00 35.56 109 GLU A CA 1
ATOM 845 C C . GLU A 1 109 ? -32.656 17.697 39.775 1.00 35.56 109 GLU A C 1
ATOM 847 O O . GLU A 1 109 ? -31.578 17.279 39.340 1.00 35.56 109 GLU A O 1
ATOM 852 N N . LYS A 1 110 ? -33.692 16.902 40.058 1.00 35.22 110 LYS A N 1
ATOM 853 C CA . LYS A 1 110 ? -33.885 15.550 39.556 1.00 35.22 110 LYS A CA 1
ATOM 854 C C . LYS A 1 110 ? -33.402 15.506 38.115 1.00 35.22 110 LYS A C 1
ATOM 856 O O . LYS A 1 110 ? -33.951 16.192 37.259 1.00 35.22 110 LYS A O 1
ATOM 861 N N . ALA A 1 111 ? -32.395 14.673 37.875 1.00 35.66 111 ALA A N 1
ATOM 862 C CA . ALA A 1 111 ? -32.080 14.198 36.546 1.00 35.66 111 ALA A CA 1
ATOM 863 C C . ALA A 1 111 ? -33.380 13.638 35.958 1.00 35.66 111 ALA A C 1
ATOM 865 O O . ALA A 1 111 ? -33.822 12.556 36.344 1.00 35.66 111 ALA A O 1
ATOM 866 N N . GLU A 1 112 ? -34.034 14.424 35.100 1.00 40.22 112 GLU A N 1
ATOM 867 C CA . GLU A 1 112 ? -35.089 13.927 34.237 1.00 40.22 112 GLU A CA 1
ATOM 868 C C . GLU A 1 112 ? -34.500 12.722 33.525 1.00 40.22 112 GLU A C 1
ATOM 870 O O . GLU A 1 112 ? -33.469 12.807 32.854 1.00 40.22 112 GLU A O 1
ATOM 875 N N . GLU A 1 113 ? -35.103 11.571 33.782 1.00 43.53 113 GLU A N 1
ATOM 876 C CA . GLU A 1 113 ? -34.690 10.299 33.235 1.00 43.53 113 GLU A CA 1
ATOM 877 C C . GLU A 1 113 ? -34.866 10.402 31.716 1.00 43.53 113 GLU A C 1
ATOM 879 O O . GLU A 1 113 ? -35.967 10.265 31.187 1.00 43.53 113 GLU A O 1
ATOM 884 N N . ILE A 1 114 ? -33.790 10.759 31.006 1.00 47.03 114 ILE A N 1
ATOM 885 C CA . ILE A 1 114 ? -33.815 10.914 29.554 1.00 47.03 114 ILE A CA 1
ATOM 886 C C . ILE A 1 114 ? -34.065 9.516 28.989 1.00 47.03 114 ILE A C 1
ATOM 888 O O . ILE A 1 114 ? -33.159 8.678 28.901 1.00 47.03 114 ILE A O 1
ATOM 892 N N . VAL A 1 115 ? -35.319 9.246 28.632 1.00 45.50 115 VAL A N 1
ATOM 893 C CA . VAL A 1 115 ? -35.731 8.021 27.949 1.00 45.50 115 VAL A CA 1
ATOM 894 C C . VAL A 1 115 ? -35.188 8.093 26.526 1.00 45.50 115 VAL A C 1
ATOM 896 O O . VAL A 1 115 ? -35.851 8.527 25.589 1.00 45.50 115 VAL A O 1
ATOM 899 N N . VAL A 1 116 ? -33.916 7.731 26.369 1.00 55.84 116 VAL A N 1
ATOM 900 C CA . VAL A 1 116 ? -33.311 7.542 25.055 1.00 55.84 116 VAL A CA 1
ATOM 901 C C . VAL A 1 116 ? -33.673 6.142 24.581 1.00 55.84 116 VAL A C 1
ATOM 903 O O . VAL A 1 116 ? -33.125 5.154 25.070 1.00 55.84 116 VAL A O 1
ATOM 906 N N . GLU A 1 117 ? -34.610 6.058 23.644 1.00 58.34 117 GLU A N 1
ATOM 907 C CA . GLU A 1 117 ? -34.944 4.811 22.959 1.00 58.34 117 GLU A CA 1
ATOM 908 C C . GLU A 1 117 ? -33.938 4.529 21.827 1.00 58.34 117 GLU A C 1
ATOM 910 O O . GLU A 1 117 ? -33.408 5.446 21.191 1.00 58.34 117 GLU A O 1
ATOM 915 N N . LEU A 1 118 ? -33.645 3.245 21.586 1.00 57.72 118 LEU A N 1
ATOM 916 C CA . LEU A 1 118 ? -32.860 2.812 20.423 1.00 57.72 118 LEU A CA 1
ATOM 917 C C . LEU A 1 118 ? -33.630 3.147 19.146 1.00 57.72 118 LEU A C 1
ATOM 919 O O . LEU A 1 118 ? -34.785 2.736 18.997 1.00 57.72 118 LEU A O 1
ATOM 923 N N . THR A 1 119 ? -32.971 3.807 18.198 1.00 70.31 119 THR A N 1
ATOM 924 C CA . THR A 1 119 ? -33.516 3.968 16.844 1.00 70.31 119 THR A CA 1
ATOM 925 C C . THR A 1 119 ? -33.550 2.610 16.128 1.00 70.31 119 THR A C 1
ATOM 927 O O . THR A 1 119 ? -32.819 1.685 16.494 1.00 70.31 119 THR A O 1
ATOM 930 N N . GLU A 1 120 ? -34.404 2.443 15.109 1.00 63.44 120 GLU A N 1
ATOM 931 C CA . GLU A 1 120 ? -34.494 1.170 14.364 1.00 63.44 120 GLU A CA 1
ATOM 932 C C . GLU A 1 120 ? -33.152 0.756 13.743 1.00 63.44 120 GLU A C 1
ATOM 934 O O . GLU A 1 120 ? -32.798 -0.423 13.752 1.00 63.44 120 GLU A O 1
ATOM 939 N N . GLU A 1 121 ? -32.355 1.734 13.311 1.00 63.25 121 GLU A N 1
ATOM 940 C CA . GLU A 1 121 ? -30.997 1.525 12.805 1.00 63.25 121 GLU A CA 1
ATOM 941 C C . GLU A 1 121 ? -30.078 0.881 13.853 1.00 63.25 121 GLU A C 1
ATOM 943 O O . GLU A 1 121 ? -29.278 0.006 13.530 1.00 63.25 121 GLU A O 1
ATOM 948 N N . GLU A 1 122 ? -30.220 1.243 15.128 1.00 64.94 122 GLU A N 1
ATOM 949 C CA . GLU A 1 122 ? -29.383 0.726 16.216 1.00 64.94 122 GLU A CA 1
ATOM 950 C C . GLU A 1 122 ? -29.833 -0.637 16.725 1.00 64.94 122 GLU A C 1
ATOM 952 O O . GLU A 1 122 ? -29.015 -1.404 17.233 1.00 64.94 122 GLU A O 1
ATOM 957 N N . LYS A 1 123 ? -31.108 -0.988 16.532 1.00 67.12 123 LYS A N 1
ATOM 958 C CA . LYS A 1 123 ? -31.580 -2.362 16.747 1.00 67.12 123 LYS A CA 1
ATOM 959 C C . LYS A 1 123 ? -30.924 -3.328 15.754 1.00 67.12 123 LYS A C 1
ATOM 961 O O . LYS A 1 123 ? -30.643 -4.468 16.120 1.00 67.12 123 LYS A O 1
ATOM 966 N N . GLY A 1 124 ? -30.598 -2.861 14.547 1.00 71.94 124 GLY A N 1
ATOM 967 C CA . GLY A 1 124 ? -29.802 -3.610 13.569 1.00 71.94 124 GLY A CA 1
ATOM 968 C C . GLY A 1 124 ? -28.295 -3.645 13.864 1.00 71.94 124 GLY A C 1
ATOM 969 O O . GLY A 1 124 ? -27.580 -4.488 13.321 1.00 71.94 124 GLY A O 1
ATOM 970 N N . MET A 1 125 ? -27.784 -2.768 14.735 1.00 72.19 125 MET A N 1
ATOM 971 C CA . MET A 1 125 ? -26.356 -2.707 15.055 1.00 72.19 125 MET A CA 1
ATOM 972 C C . MET A 1 125 ? -25.976 -3.737 16.118 1.00 72.19 125 MET A C 1
ATOM 974 O O . MET A 1 125 ? -26.206 -3.565 17.311 1.00 72.19 125 MET A O 1
ATOM 978 N N . TRP A 1 126 ? -25.284 -4.790 15.695 1.00 79.25 126 TRP A N 1
ATOM 979 C CA . TRP A 1 126 ? -24.692 -5.777 16.604 1.00 79.25 126 TRP A CA 1
ATOM 980 C C . TRP A 1 126 ? -23.220 -5.507 16.938 1.00 79.25 126 TRP A C 1
ATOM 982 O O . TRP A 1 126 ? -22.568 -6.336 17.565 1.00 79.25 126 TRP A O 1
ATOM 992 N N . ARG A 1 127 ? -22.667 -4.359 16.525 1.00 81.62 127 ARG A N 1
ATOM 993 C CA . ARG A 1 127 ? -21.329 -3.893 16.925 1.00 81.62 127 ARG A CA 1
ATOM 994 C C . ARG A 1 127 ? -21.352 -2.395 17.198 1.00 81.62 127 ARG A C 1
ATOM 996 O O . ARG A 1 127 ? -22.033 -1.655 16.493 1.00 81.62 127 ARG A O 1
ATOM 1003 N N . LYS A 1 128 ? -20.571 -1.941 18.181 1.00 77.19 128 LYS A N 1
ATOM 1004 C CA . LYS A 1 128 ? -20.397 -0.505 18.433 1.00 77.19 128 LYS A CA 1
ATOM 1005 C C . LYS A 1 128 ? -19.554 0.093 17.294 1.00 77.19 128 LYS A C 1
ATOM 1007 O O . LYS A 1 128 ? -18.517 -0.489 16.970 1.00 77.19 128 LYS A O 1
ATOM 1012 N N . PRO A 1 129 ? -19.957 1.218 16.679 1.00 75.12 129 PRO A N 1
ATOM 1013 C CA . PRO A 1 129 ? -19.121 1.893 15.695 1.00 75.12 129 PRO A CA 1
ATOM 1014 C C . PRO A 1 129 ? -17.784 2.283 16.335 1.00 75.12 129 PRO A C 1
ATOM 1016 O O . PRO A 1 129 ? -17.760 3.011 17.329 1.00 75.12 129 PRO A O 1
ATOM 1019 N N . CYS A 1 130 ? -16.678 1.778 15.791 1.00 72.12 130 CYS A N 1
ATOM 1020 C CA . CYS A 1 130 ? -15.339 2.186 16.199 1.00 72.12 130 CYS A CA 1
ATOM 1021 C C . CYS A 1 130 ? -14.840 3.264 15.235 1.00 72.12 130 CYS A C 1
ATOM 1023 O O . CYS A 1 130 ? -14.903 3.082 14.021 1.00 72.12 130 CYS A O 1
ATOM 1025 N N . GLY A 1 131 ? -14.353 4.387 15.769 1.00 76.19 131 GLY A N 1
ATOM 1026 C CA . GLY A 1 131 ? -13.787 5.474 14.961 1.00 76.19 131 GLY A CA 1
ATOM 1027 C C . GLY A 1 131 ? -12.370 5.194 14.452 1.00 76.19 131 GLY A C 1
ATOM 1028 O O . GLY A 1 131 ? -11.862 5.954 13.635 1.00 76.19 131 GLY A O 1
ATOM 1029 N N . GLN A 1 132 ? -11.729 4.125 14.932 1.00 78.19 132 GLN A N 1
ATOM 1030 C CA . GLN A 1 132 ? -10.397 3.707 14.508 1.00 78.19 132 GLN A CA 1
ATOM 1031 C C . GLN A 1 132 ? -10.443 2.276 13.963 1.00 78.19 132 GLN A C 1
ATOM 1033 O O . GLN A 1 132 ? -11.046 1.408 14.598 1.00 78.19 132 GLN A O 1
ATOM 1038 N N . PRO A 1 133 ? -9.822 2.010 12.802 1.00 82.56 133 PRO A N 1
ATOM 1039 C CA . PRO A 1 133 ? -9.737 0.660 12.265 1.00 82.56 133 PRO A CA 1
ATOM 1040 C C . PRO A 1 133 ? -8.780 -0.207 13.099 1.00 82.56 133 PRO A C 1
ATOM 1042 O O . PRO A 1 133 ? -7.738 0.266 13.553 1.00 82.56 133 PRO A O 1
ATOM 1045 N N . ASP A 1 134 ? -9.097 -1.498 13.243 1.00 85.50 134 ASP A N 1
ATOM 1046 C CA . ASP A 1 134 ? -8.284 -2.464 14.010 1.00 85.50 134 ASP A CA 1
ATOM 1047 C C . ASP A 1 134 ? -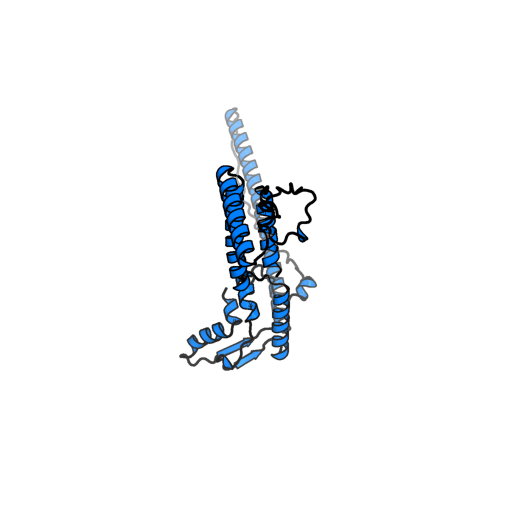6.894 -2.711 13.392 1.00 85.50 134 ASP A C 1
ATOM 1049 O O . ASP A 1 134 ? -5.926 -3.070 14.071 1.00 85.50 134 ASP A O 1
ATOM 1053 N N . VAL A 1 135 ? -6.791 -2.531 12.074 1.00 86.81 135 VAL A N 1
ATOM 1054 C CA . VAL A 1 135 ? -5.557 -2.633 11.297 1.00 86.81 135 VAL A CA 1
ATOM 1055 C C . VAL A 1 135 ? -5.479 -1.409 10.396 1.00 86.81 135 VAL A C 1
ATOM 1057 O O . VAL A 1 135 ? -6.436 -1.102 9.693 1.00 86.81 135 VAL A O 1
ATOM 1060 N N . ALA A 1 136 ? -4.340 -0.716 10.409 1.00 87.50 136 ALA A N 1
ATOM 1061 C CA . ALA A 1 136 ? -4.110 0.421 9.523 1.00 87.50 136 ALA A CA 1
ATOM 1062 C C . ALA A 1 136 ? -4.201 -0.007 8.048 1.00 87.50 136 ALA A C 1
ATOM 1064 O O . ALA A 1 136 ? -3.690 -1.069 7.688 1.00 87.50 136 ALA A O 1
ATOM 1065 N N . ASP A 1 137 ? -4.781 0.833 7.191 1.00 84.62 137 ASP A N 1
ATOM 1066 C CA . ASP A 1 137 ? -5.063 0.486 5.789 1.00 84.62 137 ASP A CA 1
ATOM 1067 C C . ASP A 1 137 ? -3.813 0.098 4.989 1.00 84.62 137 ASP A C 1
ATOM 1069 O O . ASP A 1 137 ? -3.854 -0.839 4.190 1.00 84.62 137 ASP A O 1
ATOM 1073 N N . SER A 1 138 ? -2.677 0.749 5.257 1.00 85.50 138 SER A N 1
ATOM 1074 C CA . SER A 1 138 ? -1.384 0.431 4.635 1.00 85.50 138 SER A CA 1
ATOM 1075 C C . SER A 1 138 ? -0.874 -0.965 5.004 1.00 85.50 138 SER A C 1
ATOM 1077 O O . SER A 1 138 ? -0.258 -1.653 4.193 1.00 85.50 138 SER A O 1
ATOM 1079 N N . ILE A 1 139 ? -1.148 -1.417 6.229 1.00 85.62 139 ILE A N 1
ATOM 1080 C CA . ILE A 1 139 ? -0.801 -2.761 6.702 1.00 85.62 139 ILE A CA 1
ATOM 1081 C C . ILE A 1 139 ? -1.806 -3.771 6.153 1.00 85.62 139 ILE A C 1
ATOM 1083 O O . ILE A 1 139 ? -1.418 -4.859 5.720 1.00 85.62 139 ILE A O 1
ATOM 1087 N N . LEU A 1 140 ? -3.090 -3.401 6.148 1.00 87.25 140 LEU A N 1
ATOM 1088 C CA . LEU A 1 140 ? -4.164 -4.222 5.614 1.00 87.25 140 LEU A CA 1
ATOM 1089 C C . LEU A 1 140 ? -3.882 -4.562 4.153 1.00 87.25 140 LEU A C 1
ATOM 1091 O O . LEU A 1 140 ? -3.879 -5.744 3.832 1.00 87.25 140 LEU A O 1
ATOM 1095 N N . ALA A 1 141 ? -3.536 -3.565 3.325 1.00 86.50 141 ALA A N 1
ATOM 1096 C CA . ALA A 1 141 ? -3.213 -3.704 1.900 1.00 86.50 141 ALA A CA 1
ATOM 1097 C C . ALA A 1 141 ? -2.153 -4.775 1.598 1.00 86.50 141 ALA A C 1
ATOM 1099 O O . ALA A 1 141 ? -2.217 -5.437 0.567 1.00 86.50 141 ALA A O 1
ATOM 1100 N N . LYS A 1 142 ? -1.199 -4.973 2.509 1.00 85.56 142 LYS A N 1
ATOM 1101 C CA . LYS A 1 142 ? -0.098 -5.932 2.341 1.00 85.56 142 LYS A CA 1
ATOM 1102 C C . LYS A 1 142 ? -0.444 -7.328 2.853 1.00 85.56 142 LYS A C 1
ATOM 1104 O O . LYS A 1 142 ? 0.135 -8.312 2.407 1.00 85.56 142 LYS A O 1
ATOM 1109 N N . ALA A 1 143 ? -1.342 -7.416 3.833 1.00 88.00 143 ALA A N 1
ATOM 1110 C CA . ALA A 1 143 ? -1.556 -8.634 4.608 1.00 88.00 143 ALA A CA 1
ATOM 1111 C C . ALA A 1 143 ? -2.876 -9.352 4.296 1.00 88.00 143 ALA A C 1
ATOM 1113 O O . ALA A 1 143 ? -2.932 -10.568 4.473 1.00 88.00 143 ALA A O 1
ATOM 1114 N N . TYR A 1 144 ? -3.906 -8.643 3.812 1.00 88.19 144 TYR A N 1
ATOM 1115 C CA . TYR A 1 144 ? -5.267 -9.182 3.659 1.00 88.19 144 TYR A CA 1
ATOM 1116 C C . TYR A 1 144 ? -5.324 -10.460 2.809 1.00 88.19 144 TYR A C 1
ATOM 1118 O O . TYR A 1 144 ? -6.117 -11.354 3.089 1.00 88.19 144 TYR A O 1
ATOM 1126 N N . ALA A 1 145 ? -4.467 -10.569 1.788 1.00 87.81 145 ALA A N 1
ATOM 1127 C CA . ALA A 1 145 ? -4.421 -11.721 0.890 1.00 87.81 145 ALA A CA 1
ATOM 1128 C C . ALA A 1 145 ? -3.955 -13.013 1.584 1.00 87.81 145 ALA A C 1
ATOM 1130 O O . ALA A 1 145 ? -4.280 -14.101 1.119 1.00 87.81 145 ALA A O 1
ATOM 1131 N N . ASN A 1 146 ? -3.223 -12.883 2.693 1.00 89.94 146 ASN A N 1
ATOM 1132 C CA . ASN A 1 146 ? -2.676 -13.992 3.472 1.00 89.94 146 ASN A CA 1
ATOM 1133 C C . ASN A 1 146 ? -3.522 -14.311 4.716 1.00 89.94 146 ASN A C 1
ATOM 1135 O O . ASN A 1 146 ? -3.113 -15.120 5.553 1.00 89.94 146 ASN A O 1
ATOM 1139 N N . PHE A 1 147 ? -4.676 -13.658 4.881 1.00 92.06 147 PHE A N 1
ATOM 1140 C CA . PHE A 1 147 ? -5.551 -13.910 6.019 1.00 92.06 147 PHE A CA 1
ATOM 1141 C C . PHE A 1 147 ? -6.171 -15.302 5.926 1.00 92.06 147 PHE A C 1
ATOM 1143 O O . PHE A 1 147 ? -6.662 -15.727 4.882 1.00 92.06 147 PHE A O 1
ATOM 1150 N N . SER A 1 148 ? -6.137 -16.017 7.045 1.00 92.50 148 SER A N 1
ATOM 1151 C CA . SER A 1 148 ? -6.595 -17.400 7.160 1.00 92.50 148 SER A CA 1
ATOM 1152 C C . SER A 1 148 ? -7.261 -17.628 8.509 1.00 92.50 148 SER A C 1
ATOM 1154 O O . SER A 1 148 ? -6.913 -16.979 9.501 1.00 92.50 148 SER A O 1
ATOM 1156 N N . LEU A 1 149 ? -8.203 -18.568 8.551 1.00 92.25 149 LEU A N 1
ATOM 1157 C CA . LEU A 1 149 ? -8.785 -19.034 9.805 1.00 92.25 149 LEU A CA 1
ATOM 1158 C C . LEU A 1 149 ? -7.802 -19.968 10.534 1.00 92.25 149 LEU A C 1
ATOM 1160 O O . LEU A 1 149 ? -7.011 -20.635 9.865 1.00 92.25 149 LEU A O 1
ATOM 1164 N N . PRO A 1 150 ? -7.834 -20.019 11.877 1.00 92.19 150 PRO A N 1
ATOM 1165 C CA . PRO A 1 150 ? -7.016 -20.945 12.653 1.00 92.19 150 PRO A CA 1
ATOM 1166 C C . PRO A 1 150 ? -7.309 -22.403 12.296 1.00 92.19 150 PRO A C 1
ATOM 1168 O O . PRO A 1 150 ? -8.465 -22.824 12.284 1.00 92.19 150 PRO A O 1
ATOM 1171 N N . THR A 1 151 ? -6.254 -23.179 12.070 1.00 88.75 151 THR A N 1
ATOM 1172 C CA . THR A 1 151 ? -6.333 -24.622 11.807 1.00 88.75 151 THR A CA 1
ATOM 1173 C C . THR A 1 151 ? -5.593 -25.423 12.879 1.00 88.75 151 THR A C 1
ATOM 1175 O O . THR A 1 151 ? -4.669 -24.924 13.524 1.00 88.75 151 THR A O 1
ATOM 1178 N N . ARG A 1 152 ? -5.969 -26.695 13.078 1.00 87.00 152 ARG A N 1
ATOM 1179 C CA . ARG A 1 152 ? -5.291 -27.583 14.048 1.00 87.00 152 ARG A CA 1
ATOM 1180 C C . ARG A 1 152 ? -3.811 -27.818 13.713 1.00 87.00 152 ARG A C 1
ATOM 1182 O O . ARG A 1 152 ? -3.008 -28.026 14.617 1.00 87.00 152 ARG A O 1
ATOM 1189 N N . GLU A 1 153 ? -3.432 -27.712 12.440 1.00 87.50 153 GLU A N 1
ATOM 1190 C CA . GLU A 1 153 ? -2.046 -27.854 11.965 1.00 87.50 153 GLU A CA 1
ATOM 1191 C C . GLU A 1 153 ? -1.094 -26.790 12.535 1.00 87.50 153 GLU A C 1
ATOM 1193 O O . GLU A 1 153 ? 0.115 -27.003 12.627 1.00 87.50 153 GLU A O 1
ATOM 1198 N N . GLU A 1 154 ? -1.630 -25.648 12.969 1.00 86.56 154 GLU A N 1
ATOM 1199 C CA . GLU A 1 154 ? -0.846 -24.571 13.577 1.00 86.56 154 GLU A CA 1
ATOM 1200 C C . GLU A 1 154 ? -0.437 -24.873 15.028 1.00 86.56 154 GLU A C 1
ATOM 1202 O O . GLU A 1 154 ? 0.406 -24.168 15.585 1.00 86.56 154 GLU A O 1
ATOM 1207 N N . GLY A 1 155 ? -0.989 -25.932 15.634 1.00 85.94 155 GLY A N 1
ATOM 1208 C CA . GLY A 1 155 ? -0.693 -26.352 17.006 1.00 85.94 155 GLY A CA 1
ATOM 1209 C C . GLY A 1 155 ? -1.763 -25.975 18.035 1.00 85.94 155 GLY A C 1
ATOM 1210 O O . GLY A 1 155 ? -1.457 -25.955 19.234 1.00 85.94 155 GLY A O 1
ATOM 1211 N N . PHE A 1 156 ? -2.984 -25.668 17.581 1.00 89.44 156 PHE A N 1
ATOM 1212 C CA . PHE A 1 156 ? -4.172 -25.549 18.429 1.00 89.44 156 PHE A CA 1
ATOM 1213 C C . PHE A 1 156 ? -4.739 -26.935 18.752 1.00 89.44 156 PHE A C 1
ATOM 1215 O O . PHE A 1 156 ? -4.924 -27.757 17.856 1.00 89.44 156 PHE A O 1
ATOM 1222 N N . ASP A 1 157 ? -5.060 -27.163 20.022 1.00 88.88 157 ASP A N 1
ATOM 1223 C CA . ASP A 1 157 ? -5.708 -28.390 20.485 1.00 88.88 157 ASP A CA 1
ATOM 1224 C C . ASP A 1 157 ? -7.188 -28.414 20.063 1.00 88.88 157 ASP A C 1
ATOM 1226 O O . ASP A 1 157 ? -7.694 -29.439 19.610 1.00 88.88 157 ASP A O 1
ATOM 1230 N N . ASP A 1 158 ? -7.868 -27.263 20.135 1.00 89.88 158 ASP A N 1
ATOM 1231 C CA . ASP A 1 158 ? -9.260 -27.097 19.706 1.00 89.88 158 ASP A CA 1
ATOM 1232 C C . ASP A 1 158 ? -9.486 -25.782 18.949 1.00 89.88 158 ASP A C 1
ATOM 1234 O O . ASP A 1 158 ? -8.889 -24.750 19.260 1.00 89.88 158 ASP A O 1
ATOM 1238 N N . VAL A 1 159 ? -10.397 -25.816 17.973 1.00 92.00 159 VAL A N 1
ATOM 1239 C CA . VAL A 1 159 ? -10.883 -24.635 17.248 1.00 92.00 159 VAL A CA 1
ATOM 1240 C C . VAL A 1 159 ? -12.396 -24.578 17.423 1.00 92.00 159 VAL A C 1
ATOM 1242 O O . VAL A 1 159 ? -13.113 -25.472 16.980 1.00 92.00 159 VAL A O 1
ATOM 1245 N N . VAL A 1 160 ? -12.877 -23.547 18.115 1.00 92.19 160 VAL A N 1
ATOM 1246 C CA . VAL A 1 160 ? -14.286 -23.374 18.477 1.00 92.19 160 VAL A CA 1
ATOM 1247 C C . VAL A 1 160 ? -14.869 -22.210 17.693 1.00 92.19 160 VAL A C 1
ATOM 1249 O O . VAL A 1 160 ? -14.431 -21.069 17.829 1.00 92.19 160 VAL A O 1
ATOM 1252 N N . PHE A 1 161 ? -15.900 -22.497 16.909 1.00 90.44 161 PHE A N 1
ATOM 1253 C CA . PHE A 1 161 ? -16.672 -21.498 16.185 1.00 90.44 161 PHE A CA 1
ATOM 1254 C C . PHE A 1 161 ? -17.858 -21.044 17.042 1.00 90.44 161 PHE A C 1
ATOM 1256 O O . PHE A 1 161 ? -18.727 -21.844 17.377 1.00 90.44 161 PHE A O 1
ATOM 1263 N N . VAL A 1 162 ? -17.866 -19.771 17.445 1.00 88.62 162 VAL A N 1
ATOM 1264 C CA . VAL A 1 162 ? -18.796 -19.252 18.472 1.00 88.62 162 VAL A CA 1
ATOM 1265 C C . VAL A 1 162 ? -20.103 -18.725 17.875 1.00 88.62 162 VAL A C 1
ATOM 1267 O O . VAL A 1 162 ? -21.138 -18.751 18.535 1.00 88.62 162 VAL A O 1
ATOM 1270 N N . TRP A 1 163 ? -20.051 -18.195 16.653 1.00 88.75 163 TRP A N 1
ATOM 1271 C CA . TRP A 1 163 ? -21.182 -17.523 16.005 1.00 88.75 163 TRP A CA 1
ATOM 1272 C C . TRP A 1 163 ? -21.803 -18.392 14.919 1.00 88.75 163 TRP A C 1
ATOM 1274 O O . TRP A 1 163 ? -22.895 -18.919 15.103 1.00 88.75 163 TRP A O 1
ATOM 1284 N N . GLN A 1 164 ? -21.087 -18.592 13.817 1.00 88.12 164 GLN A N 1
ATOM 1285 C CA . GLN A 1 164 ? -21.493 -19.490 12.741 1.00 88.12 164 GLN A CA 1
ATOM 1286 C C . GLN A 1 164 ? -20.449 -20.581 12.532 1.00 88.12 164 GLN A C 1
ATOM 1288 O O . GLN A 1 164 ? -19.296 -20.422 12.925 1.00 88.12 164 GLN A O 1
ATOM 1293 N N . GLY A 1 165 ? -20.859 -21.690 11.913 1.00 90.56 165 GLY A N 1
ATOM 1294 C CA . GLY A 1 165 ? -19.981 -22.828 11.652 1.00 90.56 165 GLY A CA 1
ATOM 1295 C C . GLY A 1 165 ? -18.824 -22.514 10.696 1.00 90.56 165 GLY A C 1
ATOM 1296 O O . GLY A 1 165 ? -18.807 -21.498 9.999 1.00 90.56 165 GLY A O 1
ATOM 1297 N N . GLU A 1 166 ? -17.871 -23.442 10.627 1.00 89.94 166 GLU A N 1
ATOM 1298 C CA . GLU A 1 166 ? -16.631 -23.307 9.851 1.00 89.94 166 GLU A CA 1
ATOM 1299 C C . GLU A 1 166 ? -16.856 -22.989 8.367 1.00 89.94 166 GLU A C 1
ATOM 1301 O O . GLU A 1 166 ? -16.145 -22.157 7.801 1.00 89.94 166 GLU A O 1
ATOM 1306 N N . ALA A 1 167 ? -17.853 -23.617 7.737 1.00 90.31 167 ALA A N 1
ATOM 1307 C CA . ALA A 1 167 ? -18.145 -23.424 6.318 1.00 90.31 167 ALA A CA 1
ATOM 1308 C C . ALA A 1 167 ? -18.591 -21.984 6.007 1.00 90.31 167 ALA A C 1
ATOM 1310 O O . ALA A 1 167 ? -18.089 -21.368 5.065 1.00 90.31 167 ALA A O 1
ATOM 1311 N N . GLU A 1 168 ? -19.482 -21.426 6.830 1.00 91.69 168 GLU A N 1
ATOM 1312 C CA . GLU A 1 168 ? -19.993 -20.061 6.669 1.00 91.69 168 GLU A CA 1
ATOM 1313 C C . GLU A 1 168 ? -18.909 -19.025 6.984 1.00 91.69 168 GLU A C 1
ATOM 1315 O O . GLU A 1 168 ? -18.700 -18.097 6.203 1.00 91.69 168 GLU A O 1
ATOM 1320 N N . ALA A 1 169 ? -18.135 -19.234 8.056 1.00 90.69 169 ALA A N 1
ATOM 1321 C CA . ALA A 1 169 ? -16.982 -18.392 8.372 1.00 90.69 169 ALA A CA 1
ATOM 1322 C C . ALA A 1 169 ? -15.952 -18.399 7.226 1.00 90.69 169 ALA A C 1
ATOM 1324 O O . ALA A 1 169 ? -15.475 -17.353 6.786 1.00 90.69 169 ALA A O 1
ATOM 1325 N N . SER A 1 170 ? -15.651 -19.574 6.673 1.00 90.75 170 SER A N 1
ATOM 1326 C CA . SER A 1 170 ? -14.724 -19.700 5.547 1.00 90.75 170 SER A CA 1
ATOM 1327 C C . SER A 1 170 ? -15.230 -18.989 4.294 1.00 90.75 170 SER A C 1
ATOM 1329 O O . SER A 1 170 ? -14.433 -18.377 3.580 1.00 90.75 170 SER A O 1
ATOM 1331 N N . ARG A 1 171 ? -16.540 -19.050 4.016 1.00 93.94 171 ARG A N 1
ATOM 1332 C CA . ARG A 1 171 ? -17.150 -18.339 2.885 1.00 93.94 171 ARG A CA 1
ATOM 1333 C C . ARG A 1 171 ? -17.042 -16.828 3.075 1.00 93.94 171 ARG A C 1
ATOM 1335 O O . ARG A 1 171 ? -16.507 -16.153 2.204 1.00 93.94 171 ARG A O 1
ATOM 1342 N N . LEU A 1 172 ? -17.439 -16.322 4.242 1.00 92.94 172 LEU A N 1
ATOM 1343 C CA . LEU A 1 172 ? -17.385 -14.894 4.566 1.00 92.94 172 LEU A CA 1
ATOM 1344 C C . LEU A 1 172 ? -15.968 -14.323 4.464 1.00 92.94 172 LEU A C 1
ATOM 1346 O O . LEU A 1 172 ? -15.781 -13.244 3.903 1.00 92.94 172 LEU A O 1
ATOM 1350 N N . LEU A 1 173 ? -14.962 -15.048 4.967 1.00 92.00 173 LEU A N 1
ATOM 1351 C CA . LEU A 1 173 ? -13.572 -14.613 4.843 1.00 92.00 173 LEU A CA 1
ATOM 1352 C C . LEU A 1 173 ? -13.132 -14.562 3.374 1.00 92.00 173 LEU A C 1
ATOM 1354 O O . LEU A 1 173 ? -12.492 -13.595 2.968 1.00 92.00 173 LEU A O 1
ATOM 1358 N N . LYS A 1 174 ? -13.485 -15.570 2.567 1.00 92.88 174 LYS A N 1
ATOM 1359 C CA . LYS A 1 174 ? -13.152 -15.598 1.134 1.00 92.88 174 LYS A CA 1
ATOM 1360 C C . LYS A 1 174 ? -13.817 -14.455 0.372 1.00 92.88 174 LYS A C 1
ATOM 1362 O O . LYS A 1 174 ? -13.129 -13.781 -0.393 1.00 92.88 174 LYS A O 1
ATOM 1367 N N . ASP A 1 175 ? -15.099 -14.207 0.618 1.00 93.88 175 ASP A N 1
ATOM 1368 C CA . ASP A 1 175 ? -15.850 -13.116 -0.008 1.00 93.88 175 ASP A CA 1
ATOM 1369 C C . ASP A 1 175 ? -15.257 -11.756 0.381 1.00 93.88 175 ASP A C 1
ATOM 1371 O O . ASP A 1 175 ? -15.042 -10.898 -0.476 1.00 93.88 175 ASP A O 1
ATOM 1375 N N . TRP A 1 176 ? -14.885 -11.582 1.653 1.00 93.19 176 TRP A N 1
ATOM 1376 C CA . TRP A 1 176 ? -14.211 -10.374 2.124 1.00 93.19 176 TRP A CA 1
ATOM 1377 C C . TRP A 1 176 ? -12.829 -10.194 1.481 1.00 93.19 176 TRP A C 1
ATOM 1379 O O . TRP A 1 176 ? -12.510 -9.098 1.018 1.00 93.19 176 TRP A O 1
ATOM 1389 N N . ILE A 1 177 ? -12.018 -11.257 1.386 1.00 92.31 177 ILE A N 1
ATOM 1390 C CA . ILE A 1 177 ? -10.721 -11.210 0.691 1.00 92.31 177 ILE A CA 1
ATOM 1391 C C . ILE A 1 177 ? -10.934 -10.834 -0.778 1.00 92.31 177 ILE A C 1
ATOM 1393 O O . ILE A 1 177 ? -10.199 -9.999 -1.300 1.00 92.31 177 ILE A O 1
ATOM 1397 N N . PHE A 1 178 ? -11.933 -11.413 -1.447 1.00 92.06 178 PHE A N 1
ATOM 1398 C CA . PHE A 1 178 ? -12.245 -11.115 -2.843 1.00 92.06 178 PHE A CA 1
ATOM 1399 C C . PHE A 1 178 ? -12.675 -9.657 -3.035 1.00 92.06 178 PHE A C 1
ATOM 1401 O O . PHE A 1 178 ? -12.128 -8.962 -3.890 1.00 92.06 178 PHE A O 1
ATOM 1408 N N . GLN A 1 179 ? -13.566 -9.156 -2.180 1.00 92.50 179 GLN A N 1
ATOM 1409 C CA . GLN A 1 179 ? -13.951 -7.749 -2.174 1.00 92.50 179 GLN A CA 1
ATOM 1410 C C . GLN A 1 179 ? -12.728 -6.844 -1.973 1.00 92.50 179 GLN A C 1
ATOM 1412 O O . GLN A 1 179 ? -12.566 -5.860 -2.692 1.00 92.50 179 GLN A O 1
ATOM 1417 N N . LYS A 1 180 ? -11.825 -7.191 -1.046 1.00 90.50 180 LYS A N 1
ATOM 1418 C CA . LYS A 1 180 ? -10.588 -6.429 -0.834 1.00 90.50 180 LYS A CA 1
ATOM 1419 C C . LYS A 1 180 ? -9.648 -6.486 -2.033 1.00 90.50 180 LYS A C 1
ATOM 1421 O O . LYS A 1 180 ? -9.073 -5.453 -2.353 1.00 90.50 180 LYS A O 1
ATOM 1426 N N . LYS A 1 181 ? -9.546 -7.610 -2.749 1.00 88.31 181 LYS A N 1
ATOM 1427 C CA . LYS A 1 181 ? -8.786 -7.678 -4.013 1.00 88.31 181 LYS A CA 1
ATOM 1428 C C . LYS A 1 181 ? -9.321 -6.710 -5.071 1.00 88.31 181 LYS A C 1
ATOM 1430 O O . LYS A 1 181 ? -8.527 -6.173 -5.832 1.00 88.31 181 LYS A O 1
ATOM 1435 N N . LEU A 1 182 ? -10.636 -6.482 -5.113 1.00 87.88 182 LEU A N 1
ATOM 1436 C CA . LEU A 1 182 ? -11.262 -5.564 -6.071 1.00 87.88 182 LEU A CA 1
ATOM 1437 C C . LEU A 1 182 ? -11.105 -4.089 -5.683 1.00 87.88 182 LEU A C 1
ATOM 1439 O O . LEU A 1 182 ? -10.935 -3.244 -6.555 1.00 87.88 182 LEU A O 1
ATOM 1443 N N . THR A 1 183 ? -11.192 -3.764 -4.391 1.00 87.06 183 THR A N 1
ATOM 1444 C CA . THR A 1 183 ? -11.240 -2.363 -3.939 1.00 87.06 183 THR A CA 1
ATOM 1445 C C . THR A 1 183 ? -9.899 -1.811 -3.470 1.00 87.06 183 THR A C 1
ATOM 1447 O O . THR A 1 183 ? -9.737 -0.595 -3.398 1.00 87.06 183 THR A O 1
ATOM 1450 N N . GLN A 1 184 ? -8.965 -2.670 -3.054 1.00 83.62 184 GLN A N 1
ATOM 1451 C CA . GLN A 1 184 ? -7.757 -2.214 -2.379 1.00 83.62 184 GLN A CA 1
ATOM 1452 C C . GLN A 1 184 ? -6.702 -1.739 -3.371 1.00 83.62 184 GLN A C 1
ATOM 1454 O O . GLN A 1 184 ? -6.362 -2.422 -4.336 1.00 83.62 184 GLN A O 1
ATOM 1459 N N . ARG A 1 185 ? -6.126 -0.572 -3.082 1.00 81.38 185 ARG A N 1
ATOM 1460 C CA . ARG A 1 185 ? -4.997 -0.031 -3.834 1.00 81.38 185 ARG A CA 1
ATOM 1461 C C . ARG A 1 185 ? -3.756 -0.902 -3.631 1.00 81.38 185 ARG A C 1
ATOM 1463 O O . ARG A 1 185 ? -3.361 -1.178 -2.498 1.00 81.38 185 ARG A O 1
ATOM 1470 N N . VAL A 1 186 ? -3.114 -1.282 -4.732 1.00 76.50 186 VAL A N 1
ATOM 1471 C CA . VAL A 1 186 ? -1.798 -1.929 -4.710 1.00 76.50 186 VAL A CA 1
ATOM 1472 C C . VAL A 1 186 ? -0.734 -0.842 -4.566 1.00 76.50 186 VAL A C 1
ATOM 1474 O O . VAL A 1 186 ? -0.509 -0.068 -5.492 1.00 76.50 186 VAL A O 1
ATOM 1477 N N . GLU A 1 187 ? -0.104 -0.752 -3.393 1.00 76.00 187 GLU A N 1
ATOM 1478 C CA . GLU A 1 187 ? 0.923 0.268 -3.112 1.00 76.00 187 GLU A CA 1
ATOM 1479 C C . GLU A 1 187 ? 2.355 -0.213 -3.376 1.00 76.00 187 GLU A C 1
ATOM 1481 O O . GLU A 1 187 ? 3.233 0.596 -3.652 1.00 76.00 187 GLU A O 1
ATOM 1486 N N . ASP A 1 188 ? 2.598 -1.525 -3.340 1.00 75.25 188 ASP A N 1
ATOM 1487 C CA . ASP A 1 188 ? 3.946 -2.099 -3.455 1.00 75.25 188 ASP A CA 1
ATOM 1488 C C . ASP A 1 188 ? 4.286 -2.573 -4.881 1.00 75.25 188 ASP A C 1
ATOM 1490 O O . ASP A 1 188 ? 5.163 -3.422 -5.065 1.00 75.25 188 ASP A O 1
ATOM 1494 N N . LEU A 1 189 ? 3.591 -2.054 -5.903 1.00 79.19 189 LEU A N 1
ATOM 1495 C CA . LEU A 1 189 ? 3.879 -2.404 -7.293 1.00 79.19 189 LEU A CA 1
ATOM 1496 C C . LEU A 1 189 ? 5.282 -1.906 -7.658 1.00 79.19 189 LEU A C 1
ATOM 1498 O O . LEU A 1 189 ? 5.563 -0.708 -7.642 1.00 79.19 189 LEU A O 1
ATOM 1502 N N . LYS A 1 190 ? 6.173 -2.841 -7.984 1.00 82.00 190 LYS A N 1
ATOM 1503 C CA . LYS A 1 190 ? 7.532 -2.538 -8.435 1.00 82.00 190 LYS A CA 1
ATOM 1504 C C . LYS A 1 190 ? 7.621 -2.739 -9.943 1.00 82.00 190 LYS A C 1
ATOM 1506 O O . LYS A 1 190 ? 7.078 -3.728 -10.434 1.00 82.00 190 LYS A O 1
ATOM 1511 N N . PRO A 1 191 ? 8.356 -1.878 -10.666 1.00 86.00 191 PRO A N 1
ATOM 1512 C CA . PRO A 1 191 ? 8.639 -2.127 -12.068 1.00 86.00 191 PRO A CA 1
ATOM 1513 C C . PRO A 1 191 ? 9.351 -3.469 -12.249 1.00 86.00 191 PRO A C 1
ATOM 1515 O O . PRO A 1 191 ? 10.325 -3.764 -11.538 1.00 86.00 191 PRO A O 1
ATOM 1518 N N . GLY A 1 192 ? 8.845 -4.267 -13.188 1.00 87.88 192 GLY A N 1
ATOM 1519 C CA . GLY A 1 192 ? 9.425 -5.553 -13.562 1.00 87.88 192 GLY A CA 1
ATOM 1520 C C . GLY A 1 192 ? 10.807 -5.409 -14.203 1.00 87.88 192 GLY A C 1
ATOM 1521 O O . GLY A 1 192 ? 11.279 -4.308 -14.493 1.00 87.88 192 GLY A O 1
ATOM 1522 N N . GLU A 1 193 ? 11.479 -6.536 -14.425 1.00 89.62 193 GLU A N 1
ATOM 1523 C CA . GLU A 1 193 ? 12.803 -6.547 -15.059 1.00 89.62 193 GLU A CA 1
ATOM 1524 C C . GLU A 1 193 ? 12.756 -6.055 -16.509 1.00 89.62 193 GLU A C 1
ATOM 1526 O O . GLU A 1 193 ? 13.605 -5.254 -16.895 1.00 89.62 193 GLU A O 1
ATOM 1531 N N . SER A 1 194 ? 11.727 -6.441 -17.274 1.00 88.38 194 SER A N 1
ATOM 1532 C CA . SER A 1 194 ? 11.503 -5.968 -18.648 1.00 88.38 194 SER A CA 1
ATOM 1533 C C . SER A 1 194 ? 11.360 -4.447 -18.715 1.00 88.38 194 SER A C 1
ATOM 1535 O O . SER A 1 194 ? 12.035 -3.806 -19.515 1.00 88.38 194 SER A O 1
ATOM 1537 N N . PHE A 1 195 ? 10.563 -3.859 -17.815 1.00 91.06 195 PHE A N 1
ATOM 1538 C CA . PHE A 1 195 ? 10.395 -2.409 -17.707 1.00 91.06 195 PHE A CA 1
ATOM 1539 C C . PHE A 1 195 ? 11.734 -1.710 -17.456 1.00 91.06 195 PHE A C 1
ATOM 1541 O O . PHE A 1 195 ? 12.075 -0.733 -18.118 1.00 91.06 195 PHE A O 1
ATOM 1548 N N . LYS A 1 196 ? 12.521 -2.213 -16.496 1.00 91.31 196 LYS A N 1
ATOM 1549 C CA . LYS A 1 196 ? 13.823 -1.621 -16.155 1.00 91.31 196 LYS A CA 1
ATOM 1550 C C . LYS A 1 196 ? 14.818 -1.732 -17.305 1.00 91.31 196 LYS A C 1
ATOM 1552 O O . LYS A 1 196 ? 15.565 -0.784 -17.539 1.00 91.31 196 LYS A O 1
ATOM 1557 N N . ALA A 1 197 ? 14.834 -2.868 -17.999 1.00 93.25 197 ALA A N 1
ATOM 1558 C CA . ALA A 1 197 ? 15.690 -3.080 -19.159 1.00 93.25 197 ALA A CA 1
ATOM 1559 C C . ALA A 1 197 ? 15.326 -2.112 -20.297 1.00 93.25 197 ALA A C 1
ATOM 1561 O O . ALA A 1 197 ? 16.203 -1.388 -20.770 1.00 93.25 197 ALA A O 1
ATOM 1562 N N . ALA A 1 198 ? 14.039 -2.025 -20.648 1.00 92.81 198 ALA A N 1
ATOM 1563 C CA . ALA A 1 198 ? 13.541 -1.123 -21.686 1.00 92.81 198 ALA A CA 1
ATOM 1564 C C . ALA A 1 198 ? 13.803 0.352 -21.342 1.00 92.81 198 ALA A C 1
ATOM 1566 O O . ALA A 1 198 ? 14.319 1.103 -22.167 1.00 92.81 198 ALA A O 1
ATOM 1567 N N . LEU A 1 199 ? 13.560 0.768 -20.093 1.00 92.06 199 LEU A N 1
ATOM 1568 C CA . LEU A 1 199 ? 13.855 2.131 -19.645 1.00 92.06 199 LEU A CA 1
ATOM 1569 C C . LEU A 1 199 ? 15.357 2.457 -19.718 1.00 92.06 199 LEU A C 1
ATOM 1571 O O . LEU A 1 199 ? 15.736 3.576 -20.075 1.00 92.06 199 LEU A O 1
ATOM 1575 N N . ALA A 1 200 ? 16.226 1.500 -19.384 1.00 93.94 200 ALA A N 1
ATOM 1576 C CA . ALA A 1 200 ? 17.674 1.684 -19.460 1.00 93.94 200 ALA A CA 1
ATOM 1577 C C . ALA A 1 200 ? 18.170 1.794 -20.910 1.00 93.94 200 ALA A C 1
ATOM 1579 O O . ALA A 1 200 ? 19.034 2.624 -21.203 1.00 93.94 200 ALA A O 1
ATOM 1580 N N . GLU A 1 201 ? 17.629 0.984 -21.818 1.00 93.88 201 GLU A N 1
ATOM 1581 C CA . GLU A 1 201 ? 17.903 1.071 -23.255 1.00 93.88 201 GLU A CA 1
ATOM 1582 C C . GLU A 1 201 ? 17.407 2.396 -23.844 1.00 93.88 201 GLU A C 1
ATOM 1584 O O . GLU A 1 201 ? 18.157 3.102 -24.527 1.00 93.88 201 GLU A O 1
ATOM 1589 N N . TRP A 1 202 ? 16.188 2.798 -23.493 1.00 93.94 202 TRP A N 1
ATOM 1590 C CA . TRP A 1 202 ? 15.622 4.080 -23.892 1.00 93.94 202 TRP A CA 1
ATOM 1591 C C . TRP A 1 202 ? 16.446 5.264 -23.395 1.00 93.94 202 TRP A C 1
ATOM 1593 O O . TRP A 1 202 ? 16.751 6.177 -24.158 1.00 93.94 202 TRP A O 1
ATOM 1603 N N . SER A 1 203 ? 16.892 5.223 -22.139 1.00 93.31 203 SER A N 1
ATOM 1604 C CA . SER A 1 203 ? 17.747 6.268 -21.566 1.00 93.31 203 SER A CA 1
ATOM 1605 C C . SER A 1 203 ? 19.055 6.428 -22.346 1.00 93.31 203 SER A C 1
ATOM 1607 O O . SER A 1 203 ? 19.496 7.555 -22.582 1.00 93.31 203 SER A O 1
ATOM 1609 N N . LYS A 1 204 ? 19.667 5.319 -22.787 1.00 95.81 204 LYS A N 1
ATOM 1610 C CA . LYS A 1 204 ? 20.869 5.348 -23.639 1.00 95.81 204 LYS A CA 1
ATOM 1611 C C . LYS A 1 204 ? 20.564 5.931 -25.017 1.00 95.81 204 LYS A C 1
ATOM 1613 O O . LYS A 1 204 ? 21.310 6.787 -25.487 1.00 95.81 204 LYS A O 1
ATOM 1618 N N . THR A 1 205 ? 19.459 5.509 -25.626 1.00 93.69 205 THR A N 1
ATOM 1619 C CA . THR A 1 205 ? 19.005 5.995 -26.938 1.00 93.69 205 THR A CA 1
ATOM 1620 C C . THR A 1 205 ? 18.741 7.502 -26.904 1.00 93.69 205 THR A C 1
ATOM 1622 O O . THR A 1 205 ? 19.290 8.248 -27.711 1.00 93.69 205 THR A O 1
ATOM 1625 N N . MET A 1 206 ? 18.028 7.982 -25.885 1.00 92.88 206 MET A N 1
ATOM 1626 C CA . MET A 1 206 ? 17.761 9.405 -25.656 1.00 92.88 206 MET A CA 1
ATOM 1627 C C . MET A 1 206 ? 19.037 10.227 -25.461 1.00 92.88 206 MET A C 1
ATOM 1629 O O . MET A 1 206 ? 19.157 11.327 -26.002 1.00 92.88 206 MET A O 1
ATOM 1633 N N . GLN A 1 207 ? 20.014 9.716 -24.705 1.00 93.38 207 GLN A N 1
ATOM 1634 C CA . GLN A 1 207 ? 21.307 10.389 -24.551 1.00 93.38 207 GLN A CA 1
ATOM 1635 C C . GLN A 1 207 ? 22.072 10.458 -25.876 1.00 93.38 207 GLN A C 1
ATOM 1637 O O . GLN A 1 207 ? 22.640 11.505 -26.197 1.00 93.38 207 GLN A O 1
ATOM 1642 N N . ALA A 1 208 ? 22.063 9.374 -26.656 1.00 94.31 208 ALA A N 1
ATOM 1643 C CA . ALA A 1 208 ? 22.690 9.337 -27.971 1.00 94.31 208 ALA A CA 1
ATOM 1644 C C . ALA A 1 208 ? 22.037 10.342 -28.932 1.00 94.31 208 ALA A C 1
ATOM 1646 O O . ALA A 1 208 ? 22.748 11.105 -29.586 1.00 94.31 208 ALA A O 1
ATOM 1647 N N . TRP A 1 209 ? 20.705 10.416 -28.962 1.00 94.38 209 TRP A N 1
ATOM 1648 C CA . TRP A 1 209 ? 19.980 11.358 -29.813 1.00 94.38 209 TRP A CA 1
ATOM 1649 C C . TRP A 1 209 ? 20.183 12.815 -29.391 1.00 94.38 209 TRP A C 1
ATOM 1651 O O . TRP A 1 209 ? 20.491 13.653 -30.233 1.00 94.38 209 TRP A O 1
ATOM 1661 N N . ARG A 1 210 ? 20.134 13.133 -28.090 1.00 92.06 210 ARG A N 1
ATOM 1662 C CA . ARG A 1 210 ? 20.453 14.489 -27.600 1.00 92.06 210 ARG A CA 1
ATOM 1663 C C . ARG A 1 210 ? 21.883 14.905 -27.942 1.00 92.06 210 ARG A C 1
ATOM 1665 O O . ARG A 1 210 ? 22.118 16.055 -28.311 1.00 92.06 210 ARG A O 1
ATOM 1672 N N . LYS A 1 211 ? 22.839 13.976 -27.850 1.00 92.88 211 LYS A N 1
ATOM 1673 C CA . LYS A 1 211 ? 24.224 14.221 -28.266 1.00 92.88 211 LYS A CA 1
ATOM 1674 C C . LYS A 1 211 ? 24.306 14.484 -29.769 1.00 92.88 211 LYS A C 1
ATOM 1676 O O . LYS A 1 211 ? 24.921 15.471 -30.156 1.00 92.88 211 LYS A O 1
ATOM 1681 N N . LEU A 1 212 ? 23.652 13.662 -30.591 1.00 91.38 212 LEU A N 1
ATOM 1682 C CA . LEU A 1 212 ? 23.610 13.846 -32.042 1.00 91.38 212 LEU A CA 1
ATOM 1683 C C . LEU A 1 212 ? 22.982 15.193 -32.418 1.00 91.38 212 LEU A C 1
ATOM 1685 O O . LEU A 1 212 ? 23.507 15.898 -33.273 1.00 91.38 212 LEU A O 1
ATOM 1689 N N . GLN A 1 213 ? 21.910 15.592 -31.731 1.00 90.75 213 GLN A N 1
ATOM 1690 C CA . GLN A 1 213 ? 21.290 16.900 -31.915 1.00 90.75 213 GLN A CA 1
ATOM 1691 C C . GLN A 1 213 ? 22.261 18.040 -31.572 1.00 90.75 213 GLN A C 1
ATOM 1693 O O . GLN A 1 213 ? 22.362 19.015 -32.315 1.00 90.75 213 GLN A O 1
ATOM 1698 N N . GLY A 1 214 ? 23.001 17.918 -30.465 1.00 89.69 214 GLY A N 1
ATOM 1699 C CA . GLY A 1 214 ? 24.038 18.883 -30.094 1.00 89.69 214 GLY A CA 1
ATOM 1700 C C . GLY A 1 214 ? 25.151 18.977 -31.143 1.00 89.69 214 GLY A C 1
ATOM 1701 O O . GLY A 1 214 ? 25.528 20.072 -31.549 1.00 89.69 214 GLY A O 1
ATOM 1702 N N . GLU A 1 215 ? 25.629 17.836 -31.640 1.00 89.50 215 GLU A N 1
ATOM 1703 C CA . GLU A 1 215 ? 26.632 17.772 -32.710 1.00 89.50 215 GLU A CA 1
ATOM 1704 C C . GLU A 1 215 ? 26.114 18.333 -34.045 1.00 89.50 215 GLU A C 1
ATOM 1706 O O . GLU A 1 215 ? 26.895 18.911 -34.800 1.00 89.50 215 GLU A O 1
ATOM 1711 N N . TRP A 1 216 ? 24.815 18.205 -34.330 1.00 88.50 216 TRP A N 1
ATOM 1712 C CA . TRP A 1 216 ? 24.174 18.766 -35.524 1.00 88.50 216 TRP A CA 1
ATOM 1713 C C . TRP A 1 216 ? 24.010 20.289 -35.452 1.00 88.50 216 TRP A C 1
ATOM 1715 O O . TRP A 1 216 ? 24.207 20.980 -36.453 1.00 88.50 216 TRP A O 1
ATOM 1725 N N . LYS A 1 217 ? 23.685 20.824 -34.267 1.00 87.25 217 LYS A N 1
ATOM 1726 C CA . LYS A 1 217 ? 23.555 22.273 -34.035 1.00 87.25 217 LYS A CA 1
ATOM 1727 C C . LYS A 1 217 ? 24.898 23.005 -34.159 1.00 87.25 217 LYS A C 1
ATOM 1729 O O . LYS A 1 217 ? 24.925 24.151 -34.597 1.00 87.25 217 LYS A O 1
ATOM 1734 N N . ASP A 1 218 ? 26.009 22.341 -33.836 1.00 90.44 218 ASP A N 1
ATOM 1735 C CA . ASP A 1 218 ? 27.369 22.866 -33.999 1.00 90.44 218 ASP A CA 1
ATOM 1736 C C . ASP A 1 218 ? 27.836 22.792 -35.477 1.00 90.44 218 ASP A C 1
ATOM 1738 O O . ASP A 1 218 ? 28.110 21.695 -35.976 1.00 90.44 218 ASP A O 1
ATOM 1742 N N . PRO A 1 219 ? 28.069 23.914 -36.196 1.00 88.56 219 PRO A N 1
ATOM 1743 C CA . PRO A 1 219 ? 28.377 23.881 -37.636 1.00 88.56 219 PRO A CA 1
ATOM 1744 C C . PRO A 1 219 ? 29.633 23.076 -38.011 1.00 88.56 219 PRO A C 1
ATOM 1746 O O . PRO A 1 219 ? 29.679 22.422 -39.055 1.00 88.56 219 PRO A O 1
ATOM 1749 N N . ASN A 1 220 ? 30.661 23.102 -37.157 1.00 88.88 220 ASN A N 1
ATOM 1750 C CA . ASN A 1 220 ? 31.905 22.355 -37.375 1.00 88.88 220 ASN A CA 1
ATOM 1751 C C . ASN A 1 220 ? 31.717 20.848 -37.161 1.00 88.88 220 ASN A C 1
ATOM 1753 O O . ASN A 1 220 ? 32.278 20.041 -37.904 1.00 88.88 220 ASN A O 1
ATOM 1757 N N . ARG A 1 221 ? 30.913 20.461 -36.164 1.00 88.19 221 ARG A N 1
ATOM 1758 C CA . ARG A 1 221 ? 30.625 19.054 -35.874 1.00 88.19 221 ARG A CA 1
ATOM 1759 C C . ARG A 1 221 ? 29.634 18.474 -36.875 1.00 88.19 221 ARG A C 1
ATOM 1761 O O . ARG A 1 221 ? 29.862 17.358 -37.324 1.00 88.19 221 ARG A O 1
ATOM 1768 N N . ARG A 1 222 ? 28.657 19.258 -37.341 1.00 87.12 222 ARG A N 1
ATOM 1769 C CA . ARG A 1 222 ? 27.764 18.901 -38.453 1.00 87.12 222 ARG A CA 1
ATOM 1770 C C . ARG A 1 222 ? 28.538 18.560 -39.725 1.00 87.12 222 ARG A C 1
ATOM 1772 O O . ARG A 1 222 ? 28.310 17.506 -40.309 1.00 87.12 222 ARG A O 1
ATOM 1779 N N . LYS A 1 223 ? 29.499 19.401 -40.131 1.00 85.94 223 LYS A N 1
ATOM 1780 C CA . LYS A 1 223 ? 30.366 19.113 -41.293 1.00 85.94 223 LYS A CA 1
ATOM 1781 C C . LYS A 1 223 ? 31.165 17.821 -41.108 1.00 85.94 223 LYS A C 1
ATOM 1783 O O . LYS A 1 223 ? 31.240 17.018 -42.032 1.00 85.94 223 LYS A O 1
ATOM 1788 N N . ALA A 1 224 ? 31.724 17.598 -39.917 1.00 86.31 224 ALA A N 1
ATOM 1789 C CA . ALA A 1 224 ? 32.451 16.368 -39.607 1.00 86.31 224 ALA A CA 1
ATOM 1790 C C . ALA A 1 224 ? 31.539 15.124 -39.585 1.00 86.31 224 ALA A C 1
ATOM 1792 O O . ALA A 1 224 ? 31.957 14.056 -40.027 1.00 86.31 224 ALA A O 1
ATOM 1793 N N . LEU A 1 225 ? 30.300 15.254 -39.101 1.00 83.62 225 LEU A N 1
ATOM 1794 C CA . LEU A 1 225 ? 29.298 14.187 -39.075 1.00 83.62 225 LEU A CA 1
ATOM 1795 C C . LEU A 1 225 ? 28.883 13.788 -40.497 1.00 83.62 225 LEU A C 1
ATOM 1797 O O . LEU A 1 225 ? 28.895 12.604 -40.826 1.00 83.62 225 LEU A O 1
ATOM 1801 N N . LEU A 1 226 ? 28.586 14.774 -41.349 1.00 84.25 226 LEU A N 1
ATOM 1802 C CA . LEU A 1 226 ? 28.251 14.557 -42.757 1.00 84.25 226 LEU A CA 1
ATOM 1803 C C . LEU A 1 226 ? 29.416 13.915 -43.518 1.00 84.25 226 LEU A C 1
ATOM 1805 O O . LEU A 1 226 ? 29.204 12.926 -44.210 1.00 84.25 226 LEU A O 1
ATOM 1809 N N . ALA A 1 227 ? 30.650 14.390 -43.316 1.00 85.62 227 ALA A N 1
ATOM 1810 C CA . ALA A 1 227 ? 31.836 13.793 -43.935 1.00 85.62 227 ALA A CA 1
ATOM 1811 C C . ALA A 1 227 ? 32.045 12.327 -43.508 1.00 85.62 227 ALA A C 1
ATOM 1813 O O . ALA A 1 227 ? 32.308 11.470 -44.348 1.00 85.62 227 ALA A O 1
ATOM 1814 N N . LYS A 1 228 ? 31.866 12.013 -42.216 1.00 85.12 228 LYS A N 1
ATOM 1815 C CA . LYS A 1 228 ? 31.945 10.631 -41.710 1.00 85.12 228 LYS A CA 1
ATOM 1816 C C . LYS A 1 228 ? 30.842 9.737 -42.272 1.00 85.12 228 LYS A C 1
ATOM 1818 O O . LYS A 1 228 ? 31.110 8.587 -42.607 1.00 85.12 228 LYS A O 1
ATOM 1823 N N . ARG A 1 229 ? 29.611 10.247 -42.377 1.00 82.94 229 ARG A N 1
ATOM 1824 C CA . ARG A 1 229 ? 28.481 9.515 -42.969 1.00 82.94 229 ARG A CA 1
ATOM 1825 C C . ARG A 1 229 ? 28.688 9.282 -44.466 1.00 82.94 229 ARG A C 1
ATOM 1827 O O . ARG A 1 229 ? 28.430 8.178 -44.927 1.00 82.94 229 ARG A O 1
ATOM 1834 N N . ALA A 1 230 ? 29.220 10.259 -45.198 1.00 82.50 230 ALA A N 1
ATOM 1835 C CA . ALA A 1 230 ? 29.583 10.109 -46.605 1.00 82.50 230 ALA A CA 1
ATOM 1836 C C . ALA A 1 230 ? 30.699 9.069 -46.807 1.00 82.50 230 ALA A C 1
ATOM 1838 O O . ALA A 1 230 ? 30.605 8.232 -47.700 1.00 82.50 230 ALA A O 1
ATOM 1839 N N . GLU A 1 231 ? 31.727 9.060 -45.951 1.00 83.88 231 GLU A N 1
ATOM 1840 C CA . GLU A 1 231 ? 32.783 8.036 -45.984 1.00 83.88 231 GLU A CA 1
ATOM 1841 C C . GLU A 1 231 ? 32.234 6.634 -45.658 1.00 83.88 231 GLU A C 1
ATOM 1843 O O . GLU A 1 231 ? 32.585 5.665 -46.330 1.00 83.88 231 GLU A O 1
ATOM 1848 N N . ALA A 1 232 ? 31.337 6.517 -44.673 1.00 81.25 232 ALA A N 1
ATOM 1849 C CA . ALA A 1 232 ? 30.683 5.254 -44.331 1.00 81.25 232 ALA A CA 1
ATOM 1850 C C . ALA A 1 232 ? 29.762 4.747 -45.455 1.00 81.25 232 ALA A C 1
ATOM 1852 O O . ALA A 1 232 ? 29.812 3.564 -45.785 1.00 81.25 232 ALA A O 1
ATOM 1853 N N . LYS A 1 233 ? 28.979 5.636 -46.087 1.00 79.31 233 LYS A N 1
ATOM 1854 C CA . LYS A 1 233 ? 28.141 5.306 -47.254 1.00 79.31 233 LYS A CA 1
ATOM 1855 C C . LYS A 1 233 ? 29.000 4.863 -48.446 1.00 79.31 233 LYS A C 1
ATOM 1857 O O . LYS A 1 233 ? 28.663 3.873 -49.084 1.00 79.31 233 LYS A O 1
ATOM 1862 N N . LYS A 1 234 ? 30.147 5.512 -48.694 1.00 80.00 234 LYS A N 1
ATOM 1863 C CA . LYS A 1 234 ? 31.107 5.093 -49.735 1.00 80.00 234 LYS A CA 1
ATOM 1864 C C . LYS A 1 234 ? 31.693 3.705 -49.472 1.00 80.00 234 LYS A C 1
ATOM 1866 O O . LYS A 1 234 ? 31.678 2.879 -50.374 1.00 80.00 234 LYS A O 1
ATOM 1871 N N . LYS A 1 235 ? 32.140 3.422 -48.243 1.00 79.88 235 LYS A N 1
ATOM 1872 C CA . LYS A 1 235 ? 32.658 2.090 -47.873 1.00 79.88 235 LYS A CA 1
ATOM 1873 C C . LYS A 1 235 ? 31.589 1.000 -47.978 1.00 79.88 235 LYS A C 1
ATOM 1875 O O . LYS A 1 235 ? 31.872 -0.077 -48.485 1.00 79.88 235 LYS A O 1
ATOM 1880 N N . ALA A 1 236 ? 30.358 1.290 -47.555 1.00 78.38 236 ALA A N 1
ATOM 1881 C CA . ALA A 1 236 ? 29.244 0.348 -47.662 1.00 78.38 236 ALA A CA 1
ATOM 1882 C C . ALA A 1 236 ? 28.838 0.065 -49.123 1.00 78.38 236 ALA A C 1
ATOM 1884 O O . ALA A 1 236 ? 28.469 -1.064 -49.438 1.00 78.38 236 ALA A O 1
ATOM 1885 N N . ALA A 1 237 ? 28.918 1.063 -50.009 1.00 76.81 237 ALA A N 1
ATOM 1886 C CA . ALA A 1 237 ? 28.668 0.899 -51.443 1.00 76.81 237 ALA A CA 1
ATOM 1887 C C . ALA A 1 237 ? 29.785 0.090 -52.133 1.00 76.81 237 ALA A C 1
ATOM 1889 O O . ALA A 1 237 ? 29.500 -0.805 -52.925 1.00 76.81 237 ALA A O 1
ATOM 1890 N N . GLU A 1 238 ? 31.048 0.329 -51.760 1.00 76.88 238 GLU A N 1
ATOM 1891 C CA . GLU A 1 238 ? 32.215 -0.409 -52.265 1.00 76.88 238 GLU A CA 1
ATOM 1892 C C . GLU A 1 238 ? 32.197 -1.892 -51.840 1.00 76.88 238 GLU A C 1
ATOM 1894 O O . GLU A 1 238 ? 32.492 -2.766 -52.653 1.00 76.88 238 GLU A O 1
ATOM 1899 N N . GLU A 1 239 ? 31.762 -2.203 -50.612 1.00 75.44 239 GLU A N 1
ATOM 1900 C CA . GLU A 1 239 ? 31.562 -3.589 -50.149 1.00 75.44 239 GLU A CA 1
ATOM 1901 C C . GLU A 1 239 ? 30.373 -4.297 -50.820 1.00 75.44 239 GLU A C 1
ATOM 1903 O O . GLU A 1 239 ? 30.398 -5.520 -50.978 1.00 75.44 239 GLU A O 1
ATOM 1908 N N . LYS A 1 240 ? 29.333 -3.556 -51.223 1.00 76.06 240 LYS A N 1
ATOM 1909 C CA . LYS A 1 240 ? 28.151 -4.104 -51.913 1.00 76.06 240 LYS A CA 1
ATOM 1910 C C . LYS A 1 240 ? 28.267 -4.107 -53.442 1.00 76.06 240 LYS A C 1
ATOM 1912 O O . LYS A 1 240 ? 27.399 -4.671 -54.101 1.00 76.06 240 LYS A O 1
ATOM 1917 N N . GLY A 1 241 ? 29.335 -3.534 -54.003 1.00 60.97 241 GLY A N 1
ATOM 1918 C CA . GLY A 1 241 ? 29.551 -3.451 -55.450 1.00 60.97 241 GLY A CA 1
ATOM 1919 C C . GLY A 1 241 ? 28.580 -2.512 -56.178 1.00 60.97 241 GLY A C 1
ATOM 1920 O O . GLY A 1 241 ? 28.383 -2.668 -57.382 1.00 60.97 241 GLY A O 1
ATOM 1921 N N . GLU A 1 242 ? 27.970 -1.560 -55.466 1.00 58.16 242 GLU A N 1
ATOM 1922 C CA . GLU A 1 242 ? 27.043 -0.560 -56.012 1.00 58.16 242 GLU A CA 1
ATOM 1923 C C . GLU A 1 242 ? 27.772 0.780 -56.238 1.00 58.16 242 GLU A C 1
ATOM 1925 O O . GLU A 1 242 ? 28.655 1.159 -55.465 1.00 58.16 242 GLU A O 1
ATOM 1930 N N . GLU A 1 243 ? 27.426 1.517 -57.302 1.00 45.81 243 GLU A N 1
ATOM 1931 C CA . GLU A 1 243 ? 27.968 2.865 -57.525 1.00 45.81 243 GLU A CA 1
ATOM 1932 C C . GLU A 1 243 ? 27.517 3.813 -56.404 1.00 45.81 243 GLU A C 1
ATOM 1934 O O . GLU A 1 243 ? 26.343 3.856 -56.035 1.00 45.81 243 GLU A O 1
ATOM 1939 N N . ALA A 1 244 ? 28.462 4.579 -55.848 1.00 45.53 244 ALA A N 1
ATOM 1940 C CA . ALA A 1 244 ? 28.189 5.494 -54.746 1.00 45.53 244 ALA A CA 1
ATOM 1941 C C . ALA A 1 244 ? 27.102 6.515 -55.145 1.00 45.53 244 ALA A C 1
ATOM 1943 O O . ALA A 1 244 ? 27.286 7.219 -56.143 1.00 45.53 244 ALA A O 1
ATOM 1944 N N . PRO A 1 245 ? 26.005 6.651 -54.373 1.00 53.59 245 PRO A N 1
ATOM 1945 C CA . PRO A 1 245 ? 24.975 7.633 -54.677 1.00 53.59 245 PRO A CA 1
ATOM 1946 C C . PRO A 1 245 ? 25.584 9.038 -54.639 1.00 53.59 245 PRO A C 1
ATOM 1948 O O . PRO A 1 245 ? 26.311 9.392 -53.705 1.00 53.59 245 PRO A O 1
ATOM 1951 N N . ALA A 1 246 ? 25.322 9.824 -55.686 1.00 43.44 246 ALA A N 1
ATOM 1952 C CA . ALA A 1 246 ? 25.754 11.211 -55.765 1.00 43.44 246 ALA A CA 1
ATOM 1953 C C . ALA A 1 246 ? 25.183 12.000 -54.574 1.00 43.44 246 ALA A C 1
ATOM 1955 O O . ALA A 1 246 ? 24.010 11.854 -54.236 1.00 43.44 246 ALA A O 1
ATOM 1956 N N . GLU A 1 247 ? 26.018 12.829 -53.933 1.00 51.31 247 GLU A N 1
ATOM 1957 C CA . GLU A 1 247 ? 25.619 13.753 -52.861 1.00 51.31 247 GLU A CA 1
ATOM 1958 C C . GLU A 1 247 ? 24.723 14.873 -53.423 1.00 51.31 247 GLU A C 1
ATOM 1960 O O . GLU A 1 247 ? 25.114 16.040 -53.483 1.00 51.31 247 GLU A O 1
ATOM 1965 N N . GLU A 1 248 ? 23.507 14.544 -53.846 1.00 44.66 248 GLU A N 1
ATOM 1966 C CA . GLU A 1 248 ? 22.463 15.549 -53.977 1.00 44.66 248 GLU A CA 1
ATOM 1967 C C . GLU A 1 248 ? 21.950 15.859 -52.574 1.00 44.66 248 GLU A C 1
ATOM 1969 O O . GLU A 1 248 ? 21.378 15.014 -51.884 1.00 44.66 248 GLU A O 1
ATOM 1974 N N . LYS A 1 249 ? 22.188 17.095 -52.126 1.00 51.78 249 LYS A N 1
ATOM 1975 C CA . LYS A 1 249 ? 21.464 17.663 -50.992 1.00 51.78 249 LYS A CA 1
ATOM 1976 C C . LYS A 1 249 ? 19.996 17.737 -51.395 1.00 51.78 249 LYS A C 1
ATOM 1978 O O . LYS A 1 249 ? 19.567 18.725 -51.980 1.00 51.78 249 LYS A O 1
ATOM 1983 N N . MET A 1 250 ? 19.250 16.676 -51.121 1.00 54.16 250 MET A N 1
ATOM 1984 C CA . MET A 1 250 ? 17.802 16.749 -51.125 1.00 54.16 250 MET A CA 1
ATOM 1985 C C . MET A 1 250 ? 17.419 17.662 -49.958 1.00 54.16 250 MET A C 1
ATOM 1987 O O . MET A 1 250 ? 17.628 17.320 -48.789 1.00 54.16 250 MET A O 1
ATOM 1991 N N . ASP A 1 251 ? 16.948 18.864 -50.282 1.00 55.00 251 ASP A N 1
ATOM 1992 C CA . ASP A 1 251 ? 16.257 19.720 -49.324 1.00 55.00 251 ASP A CA 1
ATOM 1993 C C . ASP A 1 251 ? 14.926 19.027 -49.015 1.00 55.00 251 ASP A C 1
ATOM 1995 O O . ASP A 1 251 ? 13.958 19.123 -49.766 1.00 55.00 251 ASP A O 1
ATOM 1999 N N . ILE A 1 252 ? 14.928 18.218 -47.956 1.00 65.06 252 ILE A N 1
ATOM 2000 C CA . ILE A 1 252 ? 13.736 17.542 -47.455 1.00 65.06 252 ILE A CA 1
ATOM 2001 C C . ILE A 1 252 ? 12.954 18.582 -46.664 1.00 65.06 252 ILE A C 1
ATOM 2003 O O . ILE A 1 252 ? 13.444 19.086 -45.651 1.00 65.06 252 ILE A O 1
ATOM 2007 N N . ASP A 1 253 ? 11.752 18.904 -47.134 1.00 65.38 253 ASP A N 1
ATOM 2008 C CA . ASP A 1 253 ? 10.823 19.717 -46.363 1.00 65.38 253 ASP A CA 1
ATOM 2009 C C . ASP A 1 253 ? 10.337 18.902 -45.158 1.00 65.38 253 ASP A C 1
ATOM 2011 O O . ASP A 1 253 ? 9.705 17.855 -45.307 1.00 65.38 253 ASP A O 1
ATOM 2015 N N . MET A 1 254 ? 10.687 19.351 -43.952 1.00 64.44 254 MET A N 1
ATOM 2016 C CA . MET A 1 254 ? 10.300 18.668 -42.719 1.00 64.44 254 MET A CA 1
ATOM 2017 C C . MET A 1 254 ? 8.801 18.781 -42.430 1.00 64.44 254 MET A C 1
ATOM 2019 O O . MET A 1 254 ? 8.290 17.963 -41.667 1.00 64.44 254 MET A O 1
ATOM 2023 N N . GLU A 1 255 ? 8.109 19.782 -42.986 1.00 67.81 255 GLU A N 1
ATOM 2024 C CA . GLU A 1 255 ? 6.674 19.989 -42.745 1.00 67.81 255 GLU A CA 1
ATOM 2025 C C . GLU A 1 255 ? 5.814 18.970 -43.510 1.00 67.81 255 GLU A C 1
ATOM 2027 O O . GLU A 1 255 ? 4.781 18.539 -42.996 1.00 67.81 255 GLU A O 1
ATOM 2032 N N . ASP A 1 256 ? 6.291 18.514 -44.672 1.00 70.12 256 ASP A N 1
ATOM 2033 C CA . ASP A 1 256 ? 5.600 17.555 -45.547 1.00 70.12 256 ASP A CA 1
ATOM 2034 C C . ASP A 1 256 ? 6.158 16.116 -45.451 1.00 70.12 256 ASP A C 1
ATOM 2036 O O . ASP A 1 256 ? 5.713 15.214 -46.168 1.00 70.12 256 ASP A O 1
ATOM 2040 N N . LEU A 1 257 ? 7.130 15.866 -44.564 1.00 77.38 257 LEU A N 1
ATOM 2041 C CA . LEU A 1 257 ? 7.739 14.546 -44.388 1.00 77.38 257 LEU A CA 1
ATOM 2042 C C . LEU A 1 257 ? 6.791 13.572 -43.663 1.00 77.38 257 LEU A C 1
ATOM 2044 O O . LEU A 1 257 ? 6.409 13.790 -42.510 1.00 77.38 257 LEU A O 1
ATOM 2048 N N . ASP A 1 258 ? 6.486 12.432 -44.292 1.00 79.81 258 ASP A N 1
ATOM 2049 C CA . ASP A 1 258 ? 5.773 11.335 -43.629 1.00 79.81 258 ASP A CA 1
ATOM 2050 C C . ASP A 1 258 ? 6.678 10.631 -42.607 1.00 79.81 258 ASP A C 1
ATOM 2052 O O . ASP A 1 258 ? 7.515 9.788 -42.937 1.00 79.81 258 ASP A O 1
ATOM 2056 N N . VAL A 1 259 ? 6.469 10.960 -41.334 1.00 79.38 259 VAL A N 1
ATOM 2057 C CA . VAL A 1 259 ? 7.219 10.423 -40.191 1.00 79.38 259 VAL A CA 1
ATOM 2058 C C . VAL A 1 259 ? 7.129 8.894 -40.085 1.00 79.38 259 VAL A C 1
ATOM 2060 O O . VAL A 1 259 ? 8.050 8.273 -39.556 1.00 79.38 259 VAL A O 1
ATOM 2063 N N . PHE A 1 260 ? 6.058 8.266 -40.584 1.00 80.75 260 PHE A N 1
ATOM 2064 C CA . PHE A 1 260 ? 5.901 6.807 -40.521 1.00 80.75 260 PHE A CA 1
ATOM 2065 C C . PHE A 1 260 ? 6.686 6.063 -41.606 1.00 80.75 260 PHE A C 1
ATOM 2067 O O . PHE A 1 260 ? 6.931 4.867 -41.452 1.00 80.75 260 PHE A O 1
ATOM 2074 N N . ALA A 1 261 ? 7.096 6.757 -42.670 1.00 80.38 261 ALA A N 1
ATOM 2075 C CA . ALA A 1 261 ? 7.911 6.203 -43.748 1.00 80.38 261 ALA A CA 1
ATOM 2076 C C . ALA A 1 261 ? 9.427 6.339 -43.493 1.00 80.38 261 ALA A C 1
ATOM 2078 O O . ALA A 1 261 ? 10.230 5.807 -44.258 1.00 80.38 261 ALA A O 1
ATOM 2079 N N . VAL A 1 262 ? 9.834 7.039 -42.426 1.00 80.06 262 VAL A N 1
ATOM 2080 C CA . VAL A 1 262 ? 11.247 7.213 -42.058 1.00 80.06 262 VAL A CA 1
ATOM 2081 C C . VAL A 1 262 ? 11.793 5.923 -41.435 1.00 80.06 262 VAL A C 1
ATOM 2083 O O . VAL A 1 262 ? 11.430 5.559 -40.318 1.00 80.06 262 VAL A O 1
ATOM 2086 N N . GLU A 1 263 ? 12.708 5.252 -42.140 1.00 78.12 263 GLU A N 1
ATOM 2087 C CA . GLU A 1 263 ? 13.346 4.010 -41.673 1.00 78.12 263 GLU A CA 1
ATOM 2088 C C . GLU A 1 263 ? 14.420 4.247 -40.591 1.00 78.12 263 GLU A C 1
ATOM 2090 O O . GLU A 1 263 ? 14.550 3.446 -39.664 1.00 78.12 263 GLU A O 1
ATOM 2095 N N . ASP A 1 264 ? 15.172 5.354 -40.671 1.00 83.81 264 ASP A N 1
ATOM 2096 C CA . ASP A 1 264 ? 16.179 5.754 -39.676 1.00 83.81 264 ASP A CA 1
ATOM 2097 C C . ASP A 1 264 ? 15.925 7.183 -39.180 1.00 83.81 264 ASP A C 1
ATOM 2099 O O . ASP A 1 264 ? 16.179 8.177 -39.856 1.00 83.81 264 ASP A O 1
ATOM 2103 N N . VAL A 1 265 ? 15.478 7.305 -37.931 1.00 86.00 265 VAL A N 1
ATOM 2104 C CA . VAL A 1 265 ? 15.203 8.602 -37.288 1.00 86.00 265 VAL A CA 1
ATOM 2105 C C . VAL A 1 265 ? 16.450 9.477 -37.098 1.00 86.00 265 VAL A C 1
ATOM 2107 O O . VAL A 1 265 ? 16.335 10.665 -36.784 1.00 86.00 265 VAL A O 1
ATOM 2110 N N . THR A 1 266 ? 17.652 8.913 -37.254 1.00 86.25 266 THR A N 1
ATOM 2111 C CA . THR A 1 266 ? 18.923 9.639 -37.146 1.00 86.25 266 THR A CA 1
ATOM 2112 C C . THR A 1 266 ? 19.442 10.176 -38.483 1.00 86.25 266 THR A C 1
ATOM 2114 O O . THR A 1 266 ? 20.380 10.983 -38.468 1.00 86.25 266 THR A O 1
ATOM 2117 N N . ASP A 1 267 ? 18.863 9.763 -39.612 1.00 85.31 267 ASP A N 1
ATOM 2118 C CA . ASP A 1 267 ? 19.175 10.237 -40.967 1.00 85.31 267 ASP A CA 1
ATOM 2119 C C . ASP A 1 267 ? 17.924 10.136 -41.856 1.00 85.31 267 ASP A C 1
ATOM 2121 O O . ASP A 1 267 ? 17.604 9.067 -42.368 1.00 85.31 267 ASP A O 1
ATOM 2125 N N . VAL A 1 268 ? 17.246 11.264 -42.087 1.00 79.81 268 VAL A N 1
ATOM 2126 C CA . VAL A 1 268 ? 16.046 11.316 -42.946 1.00 79.81 268 VAL A CA 1
ATOM 2127 C C . VAL A 1 268 ? 16.357 11.244 -44.451 1.00 79.81 268 VAL A C 1
ATOM 2129 O O . VAL A 1 268 ? 15.450 11.346 -45.267 1.00 79.81 268 VAL A O 1
ATOM 2132 N N . GLY A 1 269 ? 17.625 11.063 -44.839 1.00 72.69 269 GLY A N 1
ATOM 2133 C CA . GLY A 1 269 ? 18.073 10.889 -46.227 1.00 72.69 269 GLY A CA 1
ATOM 2134 C C . GLY A 1 269 ? 19.174 11.872 -46.631 1.00 72.69 269 GLY A C 1
ATOM 2135 O O . GLY A 1 269 ? 20.091 11.517 -47.374 1.00 72.69 269 GLY A O 1
ATOM 2136 N N . ASN A 1 270 ? 19.148 13.086 -46.075 1.00 72.88 270 ASN A N 1
ATOM 2137 C CA . ASN A 1 270 ? 20.133 14.150 -46.317 1.00 72.88 270 ASN A CA 1
ATOM 2138 C C . ASN A 1 270 ? 21.189 14.275 -45.194 1.00 72.88 270 ASN A C 1
ATOM 2140 O O . ASN A 1 270 ? 21.968 15.233 -45.149 1.00 72.88 270 ASN A O 1
ATOM 2144 N N . GLY A 1 271 ? 21.224 13.315 -44.268 1.00 75.81 271 GLY A N 1
ATOM 2145 C CA . GLY A 1 271 ? 22.080 13.321 -43.090 1.00 75.81 271 GLY A CA 1
ATOM 2146 C C . GLY A 1 271 ? 21.494 14.056 -41.886 1.00 75.81 271 GLY A C 1
ATOM 2147 O O . GLY A 1 271 ? 22.135 14.023 -40.836 1.00 75.81 271 GLY A O 1
ATOM 2148 N N . GLU A 1 272 ? 20.331 14.700 -42.002 1.00 83.38 272 GLU A N 1
ATOM 2149 C CA . GLU A 1 272 ? 19.656 15.391 -40.901 1.00 83.38 272 GLU A CA 1
ATOM 2150 C C . GLU A 1 272 ? 18.896 14.409 -39.998 1.00 83.38 272 GLU A C 1
ATOM 2152 O O . GLU A 1 272 ? 18.157 13.563 -40.500 1.00 83.38 272 GLU A O 1
ATOM 2157 N N . PRO A 1 273 ? 19.064 14.462 -38.664 1.00 87.56 273 PRO A N 1
ATOM 2158 C CA . PRO A 1 273 ? 18.212 13.685 -37.775 1.00 87.56 273 PRO A CA 1
ATOM 2159 C C . PRO A 1 273 ? 16.809 14.294 -37.712 1.00 87.56 273 PRO A C 1
ATOM 2161 O O . PRO A 1 273 ? 16.664 15.514 -37.645 1.00 87.56 273 PRO A O 1
ATOM 2164 N N . LEU A 1 274 ? 15.778 13.452 -37.613 1.00 87.00 274 LEU A N 1
ATOM 2165 C CA . LEU A 1 274 ? 14.378 13.892 -37.528 1.00 87.00 274 LEU A CA 1
ATOM 2166 C C . LEU A 1 274 ? 14.136 14.844 -36.339 1.00 87.00 274 LEU A C 1
ATOM 2168 O O . LEU A 1 274 ? 13.323 15.759 -36.394 1.00 87.00 274 LEU A O 1
ATOM 2172 N N . PHE A 1 275 ? 14.899 14.657 -35.262 1.00 88.81 275 PHE A N 1
ATOM 2173 C CA . PHE A 1 275 ? 14.864 15.483 -34.055 1.00 88.81 275 PHE A CA 1
ATOM 2174 C C . PHE A 1 275 ? 15.844 16.674 -34.081 1.00 88.81 275 PHE A C 1
ATOM 2176 O O . PHE A 1 275 ? 16.125 17.262 -33.032 1.00 88.81 275 PHE A O 1
ATOM 2183 N N . ALA A 1 276 ? 16.394 17.058 -35.241 1.00 87.50 276 ALA A N 1
ATOM 2184 C CA . ALA A 1 276 ? 17.340 18.176 -35.368 1.00 87.50 276 ALA A CA 1
ATOM 2185 C C . ALA A 1 276 ? 16.813 19.464 -34.713 1.00 87.50 276 ALA A C 1
ATOM 2187 O O . ALA A 1 276 ? 17.513 20.090 -33.906 1.00 87.50 276 ALA A O 1
ATOM 2188 N N . ASN A 1 277 ? 15.544 19.784 -34.972 1.00 88.00 277 ASN A N 1
ATOM 2189 C CA . ASN A 1 277 ? 14.886 21.008 -34.518 1.00 88.00 277 ASN A CA 1
ATOM 2190 C C . ASN A 1 277 ? 14.105 20.861 -33.203 1.00 88.00 277 ASN A C 1
ATOM 2192 O O . ASN A 1 277 ? 13.471 21.821 -32.780 1.00 88.00 277 ASN A O 1
ATOM 2196 N N . PHE A 1 278 ? 14.192 19.715 -32.515 1.00 91.75 278 PHE A N 1
ATOM 2197 C CA . PHE A 1 278 ? 13.492 19.522 -31.240 1.00 91.75 278 PHE A CA 1
ATOM 2198 C C . PHE A 1 278 ? 13.908 20.569 -30.197 1.00 91.75 278 PHE A C 1
ATOM 2200 O O . PHE A 1 278 ? 15.100 20.776 -29.914 1.00 91.75 278 PHE A O 1
ATOM 2207 N N . ALA A 1 279 ? 12.911 21.195 -29.593 1.00 91.56 279 ALA A N 1
ATOM 2208 C CA . ALA A 1 279 ? 13.039 22.016 -28.409 1.00 91.56 279 ALA A CA 1
ATOM 2209 C C . ALA A 1 279 ? 12.968 21.152 -27.140 1.00 91.56 279 ALA A C 1
ATOM 2211 O O . ALA A 1 279 ? 12.863 19.921 -27.171 1.00 91.56 279 ALA A O 1
ATOM 2212 N N . TYR A 1 280 ? 13.079 21.803 -25.986 1.00 90.19 280 TYR A N 1
ATOM 2213 C CA . TYR A 1 280 ? 13.002 21.124 -24.695 1.00 90.19 280 TYR A CA 1
ATOM 2214 C C . TYR A 1 280 ? 11.639 20.439 -24.486 1.00 90.19 280 TYR A C 1
ATOM 2216 O O . TYR A 1 280 ? 11.560 19.336 -23.934 1.00 90.19 280 TYR A O 1
ATOM 2224 N N . GLU A 1 281 ? 10.576 21.083 -24.959 1.00 94.19 281 GLU A N 1
ATOM 2225 C CA . GLU A 1 281 ? 9.193 20.626 -24.903 1.00 94.19 281 GLU A CA 1
ATOM 2226 C C . GLU A 1 281 ? 9.015 19.326 -25.690 1.00 94.19 281 GLU A C 1
ATOM 2228 O O . GLU A 1 281 ? 8.450 18.372 -25.158 1.00 94.19 281 GLU A O 1
ATOM 2233 N N . ASP A 1 282 ? 9.586 19.236 -26.894 1.00 93.19 282 ASP A N 1
ATOM 2234 C CA . ASP A 1 282 ? 9.512 18.037 -27.739 1.00 93.19 282 ASP A CA 1
ATOM 2235 C C . ASP A 1 282 ? 10.199 16.841 -27.076 1.00 93.19 282 ASP A C 1
ATOM 2237 O O . ASP A 1 282 ? 9.650 15.739 -27.010 1.00 93.19 282 ASP A O 1
ATOM 2241 N N . TRP A 1 283 ? 11.379 17.067 -26.488 1.00 93.06 283 TRP A N 1
ATOM 2242 C CA . TRP A 1 283 ? 12.081 16.038 -25.719 1.00 93.06 283 TRP A CA 1
ATOM 2243 C C . TRP A 1 283 ? 11.292 15.580 -24.495 1.00 93.06 283 TRP A C 1
ATOM 2245 O O . TRP A 1 283 ? 11.334 14.399 -24.139 1.00 93.06 283 TRP A O 1
ATOM 2255 N N . SER A 1 284 ? 10.599 16.507 -23.839 1.00 92.62 284 SER A N 1
ATOM 2256 C CA . SER A 1 284 ? 9.772 16.208 -22.672 1.00 92.62 284 SER A CA 1
ATOM 2257 C C . SER A 1 284 ? 8.543 15.394 -23.076 1.00 92.62 284 SER A C 1
ATOM 2259 O O . SER A 1 284 ? 8.272 14.361 -22.468 1.00 92.62 284 SER A O 1
ATOM 2261 N N . LEU A 1 285 ? 7.856 15.788 -24.153 1.00 94.19 285 LEU A N 1
ATOM 2262 C CA . LEU A 1 285 ? 6.709 15.063 -24.702 1.00 94.19 285 LEU A CA 1
ATOM 2263 C C . LEU A 1 285 ? 7.089 13.652 -25.155 1.00 94.19 285 LEU A C 1
ATOM 2265 O O . LEU A 1 285 ? 6.393 12.697 -24.812 1.00 94.19 285 LEU A O 1
ATOM 2269 N N . LEU A 1 286 ? 8.209 13.500 -25.864 1.00 92.94 286 LEU A N 1
ATOM 2270 C CA . LEU A 1 286 ? 8.716 12.193 -26.284 1.00 92.94 286 LEU A CA 1
ATOM 2271 C C . LEU A 1 286 ? 9.027 11.292 -25.077 1.00 92.94 286 LEU A C 1
ATOM 2273 O O . LEU A 1 286 ? 8.659 10.117 -25.074 1.00 92.94 286 LEU A O 1
ATOM 2277 N N . THR A 1 287 ? 9.653 11.852 -24.037 1.00 91.88 287 THR A N 1
ATOM 2278 C CA . THR A 1 287 ? 9.965 11.120 -22.799 1.00 91.88 287 THR A CA 1
ATOM 2279 C C . THR A 1 287 ? 8.687 10.633 -22.120 1.00 91.88 287 THR A C 1
ATOM 2281 O O . THR A 1 287 ? 8.542 9.435 -21.888 1.00 91.88 287 THR A O 1
ATOM 2284 N N . VAL A 1 288 ? 7.725 11.532 -21.885 1.00 93.50 288 VAL A N 1
ATOM 2285 C CA . VAL A 1 288 ? 6.447 11.195 -21.236 1.00 93.50 288 VAL A CA 1
ATOM 2286 C C . VAL A 1 288 ? 5.668 10.164 -22.054 1.00 93.50 288 VAL A C 1
ATOM 2288 O O . VAL A 1 288 ? 5.089 9.238 -21.492 1.00 93.50 288 VAL A O 1
ATOM 2291 N N . ARG A 1 289 ? 5.670 10.277 -23.387 1.00 93.50 289 ARG A N 1
ATOM 2292 C CA . ARG A 1 289 ? 4.970 9.330 -24.264 1.00 93.50 289 ARG A CA 1
ATOM 2293 C C . ARG A 1 289 ? 5.546 7.920 -24.158 1.00 93.50 289 ARG A C 1
ATOM 2295 O O . ARG A 1 289 ? 4.779 6.961 -24.095 1.00 93.50 289 ARG A O 1
ATOM 2302 N N . TYR A 1 290 ? 6.871 7.796 -24.117 1.00 92.50 290 TYR A N 1
ATOM 2303 C CA . TYR A 1 290 ? 7.523 6.501 -23.956 1.00 92.50 290 TYR A CA 1
ATOM 2304 C C . TYR A 1 290 ? 7.326 5.929 -22.546 1.00 92.50 290 TYR A C 1
ATOM 2306 O O . TYR A 1 290 ? 7.026 4.748 -22.398 1.00 92.50 290 TYR A O 1
ATOM 2314 N N . GLU A 1 291 ? 7.412 6.764 -21.507 1.00 90.44 291 GLU A N 1
ATOM 2315 C CA . GLU A 1 291 ? 7.118 6.347 -20.131 1.00 90.44 291 GLU A CA 1
ATOM 2316 C C . GLU A 1 291 ? 5.679 5.833 -19.989 1.00 90.44 291 GLU A C 1
ATOM 2318 O O . GLU A 1 291 ? 5.459 4.786 -19.385 1.00 90.44 291 GLU A O 1
ATOM 2323 N N . LEU A 1 292 ? 4.701 6.509 -20.601 1.00 91.62 292 LEU A N 1
ATOM 2324 C CA . LEU A 1 292 ? 3.315 6.040 -20.639 1.00 91.62 292 LEU A CA 1
ATOM 2325 C C . LEU A 1 292 ? 3.168 4.721 -21.404 1.00 91.62 292 LEU A C 1
ATOM 2327 O O . LEU A 1 292 ? 2.433 3.846 -20.953 1.00 91.62 292 LEU A O 1
ATOM 2331 N N . HIS A 1 293 ? 3.874 4.552 -22.525 1.00 90.62 293 HIS A N 1
ATOM 2332 C CA . HIS A 1 293 ? 3.882 3.288 -23.264 1.00 90.62 293 HIS A CA 1
ATOM 2333 C C . HIS A 1 293 ? 4.407 2.136 -22.394 1.00 90.62 293 HIS A C 1
ATOM 2335 O O . HIS A 1 293 ? 3.747 1.105 -22.304 1.00 90.62 293 HIS A O 1
ATOM 2341 N N . LEU A 1 294 ? 5.517 2.341 -21.678 1.00 89.94 294 LEU A N 1
ATOM 2342 C CA . LEU A 1 294 ? 6.069 1.345 -20.754 1.00 89.94 294 LEU A CA 1
ATOM 2343 C C . LEU A 1 294 ? 5.178 1.055 -19.536 1.00 89.94 294 LEU A C 1
ATOM 2345 O O . LEU A 1 294 ? 5.329 0.017 -18.902 1.00 89.94 294 LEU A O 1
ATOM 2349 N N . LEU A 1 295 ? 4.300 1.979 -19.140 1.00 86.06 295 LEU A N 1
ATOM 2350 C CA . LEU A 1 295 ? 3.362 1.746 -18.036 1.00 86.06 295 LEU A CA 1
ATOM 2351 C C . LEU A 1 295 ? 2.127 0.947 -18.469 1.00 86.06 295 LEU A C 1
ATOM 2353 O O . LEU A 1 295 ? 1.494 0.311 -17.626 1.00 86.06 295 LEU A O 1
ATOM 2357 N N . LEU A 1 296 ? 1.763 1.014 -19.752 1.00 84.69 296 LEU A N 1
ATOM 2358 C CA . LEU A 1 296 ? 0.586 0.344 -20.309 1.00 84.69 296 LEU A CA 1
ATOM 2359 C C . LEU A 1 296 ? 0.888 -1.055 -20.868 1.00 84.69 296 LEU A C 1
ATOM 2361 O O . LEU A 1 296 ? -0.036 -1.866 -20.952 1.00 84.69 296 LEU A O 1
ATOM 2365 N N . HIS A 1 297 ? 2.139 -1.325 -21.250 1.00 75.62 297 HIS A N 1
ATOM 2366 C CA . HIS A 1 297 ? 2.591 -2.563 -21.897 1.00 75.62 297 HIS A CA 1
ATOM 2367 C C . HIS A 1 297 ? 3.681 -3.265 -21.084 1.00 75.62 297 HIS A C 1
ATOM 2369 O O . HIS A 1 297 ? 3.625 -4.514 -21.009 1.00 75.62 297 HIS A O 1
#

Organism: NCBI:txid1333877

Secondary structure (DSSP, 8-state):
-TTGGGG-HHHHHHHHHTTGGGT---EEEE--SSPPHHHHHHHHHHHHHHHHHHHHHHHHHHHHHHHHHHHHHHHHHHHHHHHHHHHHHTS-------------------------PPPHHHHS--SPPPSS-SS-HHHHHHHGGG-----GGGT-SEEEESSS-HHHHHHHHHHHHHHHHHHS--------HHHHHHHHHHHHHHHHHHHHHHHHHSHHHHHHHHHHHHHHHHHHHHHHTPPPPP-------SSS--GGG-S-TT-SSSS--TTTT--HHHHHHHHHHHHHHHHH-

Radius of gyration: 42.31 Å; chains: 1; bounding box: 68×92×114 Å

Sequence (297 aa):
PEMKANWLAAERKEALAKFAPSGFKKTAMVLMGEPSDAYKAKIQGLILADKKAKAEAAAKKKAMEEERKKQVEERRKKAEEARKGAKKKNDGEEGEPAEEKEEAPKEEEKAEEIVVELTEEEKGMWRKPCGQPDVADSILAKAYANFSLPTREEGFDDVVFVWQGEAEASRLLKDWIFQKKLTQRVEDLKPGESFKAALAEWSKTMQAWRKLQGEWKDPNRRKALLAKRAEAKKKAAEEKGEEAPAEEKMDIDMEDLDVFAVEDVTDVGNGEPLFANFAYEDWSLLTVRYELHLLLH

pLDDT: mean 79.6, std 16.58, range [25.2, 95.81]

Foldseek 3Di:
DVCLLQFFLVSLLVVVVVCVVPPDAFEAEDEDDAADVVLLVVQLVVVQVVVQVVVVVVVVVVVVVVVVVVVVVVVVVVVVVVVVVVVVVVVDDDDDDDDDDDDDDDDPPPPPRPPDDDDPVSSVDSDDDDPDDPDDLVRCLVRLLNGDHDDCVSVHPYYHYRGDDPVVRVVVSVVVSVVCVVPRDDPPDDDDPVLVVVVVVVVVVLVVVVVLLVLCVDPVSVVVQQVVVLVVQVVVCVVVVHDRDDLDQPPDDLVPDDPVPQPDQCQSPNRHHNCNPPDPVNSVVVVVVVVVVSVVD